Protein AF-A0A955H9E7-F1 (afdb_monomer)

Sequence (185 aa):
NRAHEQKALLSSDAVRYFVETTTGEVERNEALDAVIAEAKKNYPLEDGWIVINESRMQNLCAVCQANFVATKEAKEEFVPATIPEGSGSLAEAIVTGNVVAAYEMIGNRPMFALADAASDLDSVYRNRKGGNEIVSDMLSAETANLSDEQIKNMIAALTSALDGTYTDEASAVKMAIMKAVKEAA

Mean predicted aligned error: 16.07 Å

Nearest PDB structures (foldseek):
  6d8z-assembly1_A  TM=1.283E-01  e=7.773E+00  Homo sapiens

Secondary structure (DSSP, 8-state):
-HHHHTTEEE-HHHHHHHHHT--SHHHHHHHHHHHHHHHHHHS--BTTBEEE-HHHHHHH-HHHHHHHHHHHHSS---------TT---HHHHHHTT-HHHHHHHTTT-HHHHHHHHHHHHHHHHHHHTT------HHHHHHHTTS-HHHHHHHHHHHHHTTSS--S-HHHHHHHHHHHHHHHH-

Radius of gyration: 23.01 Å; Cα contacts (8 Å, |Δi|>4): 210; chains: 1; bounding box: 51×31×60 Å

Solvent-accessible surface area (backbone atoms only — not comparable to full-atom values): 10291 Å² total; per-residue (Å²): 113,70,51,59,78,69,39,35,46,69,37,72,62,20,51,50,55,50,57,77,27,47,69,65,71,67,53,43,53,54,48,50,51,53,26,54,59,50,45,63,75,78,46,78,62,59,96,76,25,39,76,34,41,41,70,52,41,62,72,51,23,63,60,38,44,52,40,44,46,51,53,53,63,67,38,57,72,89,62,77,70,78,71,62,92,82,69,77,47,52,39,44,24,31,49,71,53,36,62,68,61,33,59,64,61,29,68,97,46,49,70,56,42,38,52,51,24,28,48,54,50,48,30,48,56,41,30,76,73,74,46,89,52,85,64,55,69,62,51,55,57,62,44,64,87,52,52,76,65,38,54,48,51,26,35,51,27,35,52,58,50,70,69,72,86,60,97,45,67,70,62,34,45,52,51,15,50,51,52,22,20,56,58,59,107

pLDDT: mean 81.58, std 14.48, range [36.16, 94.69]

Structure (mmCIF, N/CA/C/O backbone):
data_AF-A0A955H9E7-F1
#
_entry.id   AF-A0A955H9E7-F1
#
loop_
_atom_site.group_PDB
_atom_site.id
_atom_site.type_symbol
_atom_site.label_atom_id
_atom_site.label_alt_id
_atom_site.label_comp_id
_atom_site.label_asym_id
_atom_site.label_entity_id
_atom_site.label_seq_id
_atom_site.pdbx_PDB_ins_code
_atom_site.Cartn_x
_atom_site.Cartn_y
_atom_site.Cartn_z
_atom_site.occupancy
_atom_site.B_iso_or_equiv
_atom_site.auth_seq_id
_atom_site.a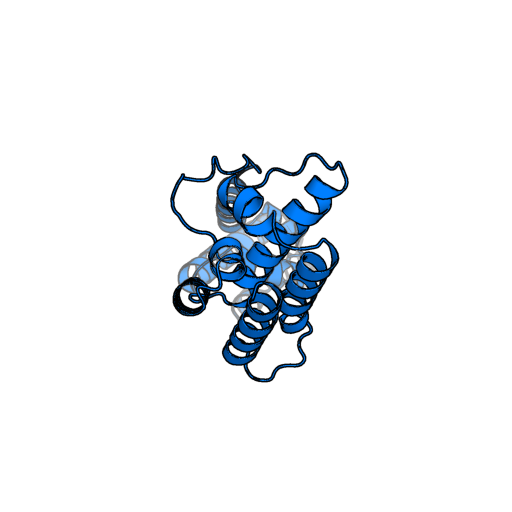uth_comp_id
_atom_site.auth_asym_id
_atom_site.auth_atom_id
_atom_site.pdbx_PDB_model_num
ATOM 1 N N . ASN A 1 1 ? 25.572 0.361 -16.522 1.00 68.38 1 ASN A N 1
ATOM 2 C CA . ASN A 1 1 ? 25.843 1.552 -17.361 1.00 68.38 1 ASN A CA 1
ATOM 3 C C . ASN A 1 1 ? 25.355 1.389 -18.811 1.00 68.38 1 ASN A C 1
ATOM 5 O O . ASN A 1 1 ? 25.810 2.108 -19.692 1.00 68.38 1 ASN A O 1
ATOM 9 N N . ARG A 1 2 ? 24.342 0.542 -19.062 1.00 80.62 2 ARG A N 1
ATOM 10 C CA . ARG A 1 2 ? 23.895 0.142 -20.409 1.00 80.62 2 ARG A CA 1
ATOM 11 C C . ARG A 1 2 ? 23.392 1.289 -21.297 1.00 80.62 2 ARG A C 1
ATOM 13 O O . ARG A 1 2 ? 23.707 1.332 -22.480 1.00 80.62 2 ARG A O 1
ATOM 20 N N . ALA A 1 3 ? 22.658 2.252 -20.731 1.00 84.62 3 ALA A N 1
ATOM 21 C CA . ALA A 1 3 ? 22.197 3.429 -21.476 1.00 84.62 3 ALA A CA 1
ATOM 22 C C . ALA A 1 3 ? 23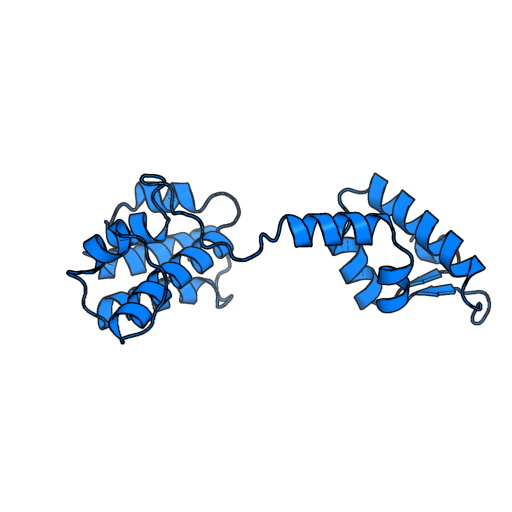.372 4.299 -21.960 1.00 84.62 3 ALA A C 1
ATOM 24 O O . ALA A 1 3 ? 23.421 4.698 -23.123 1.00 84.62 3 ALA A O 1
ATOM 25 N N . HIS A 1 4 ? 24.370 4.522 -21.099 1.00 87.12 4 HIS A N 1
ATOM 26 C CA . HIS A 1 4 ? 25.565 5.290 -21.452 1.00 87.12 4 HIS A CA 1
ATOM 27 C C . HIS A 1 4 ? 26.428 4.582 -22.501 1.00 87.12 4 HIS A C 1
ATOM 29 O O . HIS A 1 4 ? 26.936 5.236 -23.409 1.00 87.12 4 HIS A O 1
ATOM 35 N N . GLU A 1 5 ? 26.532 3.252 -22.441 1.00 89.38 5 GLU A N 1
ATOM 36 C CA . GLU A 1 5 ? 27.210 2.438 -23.465 1.00 89.38 5 GLU A CA 1
ATOM 37 C C . GLU A 1 5 ? 26.588 2.625 -24.861 1.00 89.38 5 GLU A C 1
ATOM 39 O O . GLU A 1 5 ? 27.275 2.509 -25.875 1.00 89.38 5 GLU A O 1
ATOM 44 N N . GLN A 1 6 ? 25.310 3.005 -24.922 1.00 89.88 6 GLN A N 1
ATOM 45 C CA . GLN A 1 6 ? 24.582 3.276 -26.160 1.00 89.88 6 GLN A CA 1
ATOM 46 C C . GLN A 1 6 ? 24.427 4.770 -26.477 1.00 89.88 6 GLN A C 1
ATOM 48 O O . GLN A 1 6 ? 23.674 5.112 -27.394 1.00 89.88 6 GLN A O 1
ATOM 53 N N . LYS A 1 7 ? 25.143 5.660 -25.777 1.00 90.50 7 LYS A N 1
ATOM 54 C CA . LYS A 1 7 ? 25.019 7.124 -25.900 1.00 90.50 7 LYS A CA 1
ATOM 55 C C . LYS A 1 7 ? 23.591 7.628 -25.653 1.00 90.50 7 LYS A C 1
ATOM 57 O O . LYS A 1 7 ? 23.084 8.467 -26.393 1.00 90.50 7 LYS A O 1
ATOM 62 N N . ALA A 1 8 ? 22.924 7.092 -24.636 1.00 91.44 8 ALA A N 1
ATOM 63 C CA . ALA A 1 8 ? 21.605 7.536 -24.200 1.00 91.44 8 ALA A CA 1
ATOM 64 C C . ALA A 1 8 ? 21.669 8.180 -22.811 1.00 91.44 8 ALA A C 1
ATOM 66 O O . ALA A 1 8 ? 22.300 7.635 -21.905 1.00 91.44 8 ALA A O 1
ATOM 67 N N . LEU A 1 9 ? 20.992 9.317 -22.649 1.00 91.88 9 LEU A N 1
ATOM 68 C CA . LEU A 1 9 ? 20.774 9.991 -21.372 1.00 91.88 9 LEU A CA 1
ATOM 69 C C . LEU A 1 9 ? 19.312 9.818 -20.967 1.00 91.88 9 LEU A C 1
ATOM 71 O O . LEU A 1 9 ? 18.407 10.152 -21.731 1.00 91.88 9 LEU A O 1
ATOM 75 N N . LEU A 1 10 ? 19.089 9.305 -19.762 1.00 91.38 10 LEU A N 1
ATOM 76 C CA . LEU A 1 10 ? 17.756 9.108 -19.199 1.00 91.38 10 LEU A CA 1
ATOM 77 C C . LEU A 1 10 ? 17.524 10.147 -18.100 1.00 91.38 10 LEU A C 1
ATOM 79 O O . LEU A 1 10 ? 18.384 10.321 -17.235 1.00 91.38 10 LEU A O 1
ATOM 83 N N . SER A 1 11 ? 16.372 10.821 -18.105 1.00 90.75 11 SER A N 1
ATOM 84 C CA . SER A 1 11 ? 15.988 11.653 -16.958 1.00 90.75 11 SER A CA 1
ATOM 85 C C . SER A 1 11 ? 15.669 10.782 -15.737 1.00 90.75 11 SER A C 1
ATOM 87 O O . SER A 1 11 ? 15.291 9.618 -15.878 1.00 90.75 11 SER A O 1
ATOM 89 N N . SER A 1 12 ? 15.779 11.348 -14.531 1.00 87.00 12 SER A N 1
ATOM 90 C CA . SER A 1 12 ? 15.447 10.634 -13.286 1.00 87.00 12 SER A CA 1
ATOM 91 C C . SER A 1 12 ? 14.023 10.063 -13.315 1.00 87.00 12 SER A C 1
ATOM 93 O O . SER A 1 12 ? 13.815 8.905 -12.958 1.00 87.00 12 SER A O 1
ATOM 95 N N . ASP A 1 13 ? 13.059 10.837 -13.817 1.00 82.50 13 ASP A N 1
ATOM 96 C CA . ASP A 1 13 ? 11.660 10.408 -13.927 1.00 82.50 13 ASP A CA 1
ATOM 97 C C . ASP A 1 13 ? 11.467 9.296 -14.967 1.00 82.50 13 ASP A C 1
ATOM 99 O O . ASP A 1 13 ? 10.711 8.354 -14.738 1.00 82.50 13 ASP A O 1
ATOM 103 N N . ALA A 1 14 ? 12.217 9.333 -16.077 1.00 88.50 14 ALA A N 1
ATOM 104 C CA . ALA A 1 14 ? 12.208 8.259 -17.068 1.00 88.50 14 ALA A CA 1
ATOM 105 C C . ALA A 1 14 ? 12.723 6.942 -16.478 1.00 88.50 14 ALA A C 1
ATOM 107 O O . ALA A 1 14 ? 12.138 5.889 -16.722 1.00 88.50 14 ALA A O 1
ATOM 108 N N . VAL A 1 15 ? 13.799 7.001 -15.686 1.00 88.69 15 VAL A N 1
ATOM 109 C CA . VAL A 1 15 ? 14.351 5.828 -14.993 1.00 88.69 15 VAL A CA 1
ATOM 110 C C . VAL A 1 15 ? 13.350 5.289 -13.981 1.00 88.69 15 VAL A C 1
ATOM 112 O O . VAL A 1 15 ? 13.120 4.082 -13.942 1.00 88.69 15 VAL A O 1
ATOM 115 N N . ARG A 1 16 ? 12.734 6.172 -13.190 1.00 85.88 16 ARG A N 1
ATOM 116 C CA . ARG A 1 16 ? 11.736 5.788 -12.194 1.00 85.88 16 ARG A CA 1
ATOM 117 C C . ARG A 1 16 ? 10.554 5.067 -12.848 1.00 85.88 16 ARG A C 1
ATOM 119 O O . ARG A 1 16 ? 10.276 3.930 -12.479 1.00 85.88 16 ARG A O 1
ATOM 126 N N . TYR A 1 17 ? 9.934 5.677 -13.859 1.00 86.06 17 TYR A N 1
ATOM 127 C CA . TYR A 1 17 ? 8.830 5.069 -14.605 1.00 86.06 17 TYR A CA 1
ATOM 128 C C . TYR A 1 17 ? 9.228 3.718 -15.218 1.00 86.06 17 TYR A C 1
ATOM 130 O O . TYR A 1 17 ? 8.495 2.736 -15.108 1.00 86.06 17 TYR A O 1
ATOM 138 N N . PHE A 1 18 ? 10.413 3.641 -15.828 1.00 88.81 18 PHE A N 1
ATOM 139 C CA . PHE A 1 18 ? 10.916 2.416 -16.447 1.00 88.81 18 PHE A CA 1
ATOM 140 C C . PHE A 1 18 ? 11.100 1.277 -15.433 1.00 88.81 18 PHE A C 1
ATOM 142 O O . PHE A 1 18 ? 10.705 0.145 -15.697 1.00 88.81 18 PHE A O 1
ATOM 149 N N . VAL A 1 19 ? 11.662 1.563 -14.255 1.00 87.81 19 VAL A N 1
ATOM 150 C CA . VAL A 1 19 ? 11.867 0.565 -13.191 1.00 87.81 19 VAL A CA 1
ATOM 151 C C . VAL A 1 19 ? 10.545 0.121 -12.561 1.00 87.81 19 VAL A C 1
ATOM 153 O O . VAL A 1 19 ?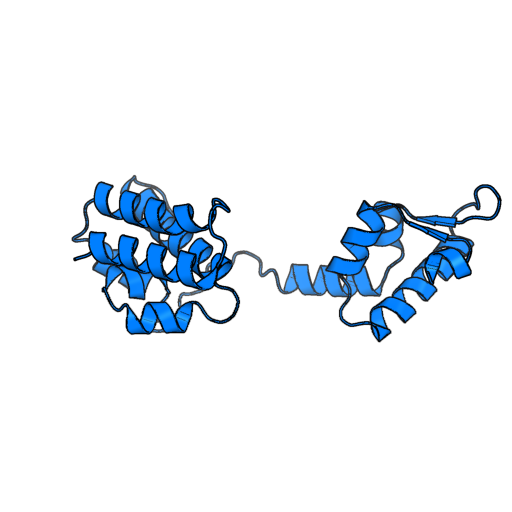 10.407 -1.057 -12.237 1.00 87.81 19 VAL A O 1
ATOM 156 N N . GLU A 1 20 ? 9.581 1.033 -12.405 1.00 85.31 20 GLU A N 1
ATOM 157 C CA . GLU A 1 20 ? 8.240 0.732 -11.878 1.00 85.31 20 GLU A CA 1
ATOM 158 C C . GLU A 1 20 ? 7.427 -0.180 -12.812 1.00 85.31 20 GLU A C 1
ATOM 160 O O . GLU A 1 20 ? 6.575 -0.933 -12.348 1.00 85.31 20 GLU A O 1
ATOM 165 N N . THR A 1 21 ? 7.697 -0.137 -14.120 1.00 85.06 21 THR A N 1
ATOM 166 C CA . THR A 1 21 ? 6.906 -0.825 -15.156 1.00 85.06 21 THR A CA 1
ATOM 167 C C . THR A 1 21 ? 7.620 -2.017 -15.796 1.00 85.06 21 THR A C 1
ATOM 169 O O . THR A 1 21 ? 7.133 -2.570 -16.778 1.00 85.06 21 THR A O 1
ATOM 172 N N . THR A 1 22 ? 8.760 -2.452 -15.253 1.00 86.31 22 THR A N 1
ATOM 173 C CA . THR A 1 22 ? 9.513 -3.613 -15.757 1.00 86.31 22 THR A CA 1
ATOM 174 C C . THR A 1 22 ? 9.935 -4.553 -14.631 1.00 86.31 22 THR A C 1
ATOM 176 O O . THR A 1 22 ? 10.362 -4.135 -13.544 1.00 86.31 22 THR A O 1
ATOM 179 N N . THR A 1 23 ? 9.871 -5.854 -14.899 1.00 81.44 23 THR A N 1
ATOM 180 C CA . THR A 1 23 ? 10.122 -6.913 -13.920 1.00 81.44 23 THR A CA 1
ATOM 181 C C . THR A 1 23 ? 11.347 -7.744 -14.293 1.00 81.44 23 THR A C 1
ATOM 183 O O . THR A 1 23 ? 11.471 -8.271 -15.391 1.00 81.44 23 THR A O 1
ATOM 186 N N . GLY A 1 24 ? 12.288 -7.869 -13.356 1.00 81.00 24 GLY A N 1
ATOM 187 C CA . GLY A 1 24 ? 13.512 -8.641 -13.572 1.00 81.00 24 GLY A CA 1
ATOM 188 C C . GLY A 1 24 ? 14.553 -7.957 -14.469 1.00 81.00 24 GLY A C 1
ATOM 189 O O . GLY A 1 24 ? 14.300 -6.979 -15.166 1.00 81.00 24 GLY A O 1
ATOM 190 N N . GLU A 1 25 ? 15.786 -8.454 -14.403 1.00 80.19 25 GLU A N 1
ATOM 191 C CA . GLU A 1 25 ? 16.944 -7.824 -15.050 1.00 80.19 25 GLU A CA 1
ATOM 192 C C . GLU A 1 25 ? 16.999 -8.063 -16.569 1.00 80.19 25 GLU A C 1
ATOM 194 O O . GLU A 1 25 ? 17.417 -7.183 -17.320 1.00 80.19 25 GLU A O 1
ATOM 199 N N . VAL A 1 26 ? 16.557 -9.236 -17.032 1.00 82.31 26 VAL A N 1
ATOM 200 C CA . VAL A 1 26 ? 16.584 -9.610 -18.457 1.00 82.31 26 VAL A CA 1
ATOM 201 C C . VAL A 1 26 ? 15.603 -8.754 -19.262 1.00 82.31 26 VAL A C 1
ATOM 203 O O . VAL A 1 26 ? 16.019 -8.094 -20.211 1.00 82.31 26 VAL A O 1
ATOM 206 N N . GLU A 1 27 ? 14.345 -8.663 -18.819 1.00 85.00 27 GLU A N 1
ATOM 207 C CA . GLU A 1 27 ? 13.313 -7.827 -19.452 1.00 85.00 27 GLU A CA 1
ATOM 208 C C . GLU A 1 27 ? 13.727 -6.351 -19.488 1.00 85.00 27 GLU A C 1
ATOM 210 O O . GLU A 1 27 ? 13.618 -5.698 -20.522 1.00 85.00 27 GLU A O 1
ATOM 215 N N . ARG A 1 28 ? 14.275 -5.825 -18.383 1.00 88.56 28 ARG A N 1
ATOM 216 C CA . ARG A 1 28 ? 14.782 -4.443 -18.308 1.00 88.56 28 ARG A CA 1
ATOM 217 C C . ARG A 1 28 ? 15.841 -4.156 -19.353 1.00 88.56 28 ARG A C 1
ATOM 219 O O . ARG A 1 28 ? 15.852 -3.092 -19.960 1.00 88.56 28 ARG A O 1
ATOM 226 N N . ASN A 1 29 ? 16.758 -5.088 -19.543 1.00 89.62 29 ASN A N 1
ATOM 227 C CA . ASN A 1 29 ? 17.844 -4.917 -20.489 1.00 89.62 29 ASN A CA 1
ATOM 228 C C . ASN A 1 29 ? 17.338 -4.914 -21.938 1.00 89.62 29 ASN A C 1
ATOM 230 O O . ASN A 1 29 ? 17.731 -4.046 -22.715 1.00 89.62 29 ASN A O 1
ATOM 234 N N . GLU A 1 30 ? 16.439 -5.833 -22.282 1.00 89.75 30 GLU A N 1
ATOM 235 C CA . GLU A 1 30 ? 15.847 -5.924 -23.622 1.00 89.75 30 GLU A CA 1
ATOM 236 C C . GLU A 1 30 ? 14.918 -4.741 -23.924 1.00 89.75 30 GLU A C 1
ATOM 238 O O . GLU A 1 30 ? 15.012 -4.126 -24.990 1.00 89.75 30 GLU A O 1
ATOM 243 N N . ALA A 1 31 ? 14.067 -4.364 -22.966 1.00 90.50 31 ALA A N 1
ATOM 244 C CA . ALA A 1 31 ? 13.164 -3.227 -23.095 1.00 90.50 31 ALA A CA 1
ATOM 245 C C . ALA A 1 31 ? 13.935 -1.908 -23.238 1.00 90.50 31 ALA A C 1
ATOM 247 O O . ALA A 1 31 ? 13.572 -1.070 -24.064 1.00 90.50 31 ALA A O 1
ATOM 248 N N . LEU A 1 32 ? 15.025 -1.730 -22.484 1.00 92.00 32 LEU A N 1
ATOM 249 C CA . LEU A 1 32 ? 15.848 -0.527 -22.574 1.00 92.00 32 LEU A CA 1
ATOM 250 C C . LEU A 1 32 ? 16.540 -0.413 -23.939 1.00 92.00 32 LEU A C 1
ATOM 252 O O . LEU A 1 32 ? 16.556 0.670 -24.525 1.00 92.00 32 LEU A O 1
ATOM 256 N N . ASP A 1 33 ? 17.071 -1.516 -24.470 1.00 92.88 33 ASP A N 1
ATOM 257 C CA . ASP A 1 33 ? 17.690 -1.535 -25.799 1.00 92.88 33 ASP A CA 1
ATOM 258 C C . ASP A 1 33 ? 16.676 -1.191 -26.895 1.00 92.88 33 ASP A C 1
ATOM 260 O O . ASP A 1 33 ? 16.966 -0.378 -27.778 1.00 92.88 33 ASP A O 1
ATOM 264 N N . ALA A 1 34 ? 15.468 -1.756 -26.813 1.00 92.56 34 ALA A N 1
ATOM 265 C CA . ALA A 1 34 ? 14.388 -1.470 -27.752 1.00 92.56 34 ALA A CA 1
ATOM 266 C C . ALA A 1 34 ? 13.980 0.012 -27.712 1.00 92.56 34 ALA A C 1
ATOM 268 O O . ALA A 1 34 ? 13.879 0.655 -28.760 1.00 92.56 34 ALA A O 1
ATOM 269 N N . VAL A 1 35 ? 13.824 0.578 -26.511 1.00 94.56 35 VAL A N 1
ATOM 270 C CA . VAL A 1 35 ? 13.511 2.002 -26.322 1.00 94.56 35 VAL A CA 1
ATOM 271 C C . VAL A 1 35 ? 14.595 2.887 -26.927 1.00 94.56 35 VAL A C 1
ATOM 273 O O . VAL A 1 35 ? 14.278 3.830 -27.648 1.00 94.56 35 VAL A O 1
ATOM 276 N N . ILE A 1 36 ? 15.872 2.602 -26.662 1.00 93.56 36 ILE A N 1
ATOM 277 C CA . ILE A 1 36 ? 16.985 3.411 -27.176 1.00 93.56 36 ILE A CA 1
ATOM 278 C C . ILE A 1 36 ? 17.071 3.309 -28.704 1.00 93.56 36 ILE A C 1
ATOM 280 O O . ILE A 1 36 ? 17.290 4.323 -29.375 1.00 93.56 36 ILE A O 1
ATOM 284 N N . ALA A 1 37 ? 16.889 2.112 -29.266 1.00 93.19 37 ALA A N 1
ATOM 285 C CA . ALA A 1 37 ? 16.888 1.902 -30.709 1.00 93.19 37 ALA A CA 1
ATOM 286 C C . ALA A 1 37 ? 15.755 2.678 -31.394 1.00 93.19 37 ALA A C 1
ATOM 288 O O . ALA A 1 37 ? 15.979 3.296 -32.435 1.00 93.19 37 ALA A O 1
ATOM 289 N N . GLU A 1 38 ? 14.564 2.689 -30.800 1.00 90.94 38 GLU A N 1
ATOM 290 C CA . GLU A 1 38 ? 13.411 3.407 -31.337 1.00 90.94 38 GLU A CA 1
ATOM 291 C C . GLU A 1 38 ? 13.529 4.925 -31.131 1.00 90.94 38 GLU A C 1
ATOM 293 O O . GLU A 1 38 ? 13.226 5.708 -32.033 1.00 90.94 38 GLU A O 1
ATOM 298 N N . ALA A 1 39 ? 14.080 5.364 -29.996 1.00 91.19 39 ALA A N 1
ATOM 299 C CA . ALA A 1 39 ? 14.345 6.773 -29.727 1.00 91.19 39 ALA A CA 1
ATOM 300 C C . ALA A 1 39 ? 15.273 7.392 -30.781 1.00 91.19 39 ALA A C 1
ATOM 302 O O . ALA A 1 39 ? 15.020 8.496 -31.259 1.00 91.19 39 ALA A O 1
ATOM 303 N N . LYS A 1 40 ? 16.317 6.661 -31.188 1.00 91.62 40 LYS A N 1
ATOM 304 C CA . LYS A 1 40 ? 17.280 7.110 -32.207 1.00 91.62 40 LYS A CA 1
ATOM 305 C C . LYS A 1 40 ? 16.688 7.234 -33.612 1.00 91.62 40 LYS A C 1
ATOM 307 O O . LYS A 1 40 ? 17.268 7.936 -34.434 1.00 91.62 40 LYS A O 1
ATOM 312 N N . LYS A 1 41 ? 15.574 6.555 -33.905 1.00 92.00 41 LYS A N 1
ATOM 313 C CA . LYS A 1 41 ? 14.864 6.696 -35.187 1.00 92.00 41 LYS A CA 1
ATOM 314 C C . LYS A 1 41 ? 13.949 7.917 -35.196 1.00 92.00 41 LYS A C 1
ATOM 316 O O . LYS A 1 41 ? 13.810 8.558 -36.232 1.00 92.00 41 LYS A O 1
ATOM 321 N N . ASN A 1 42 ? 13.336 8.219 -34.050 1.00 88.56 42 ASN A N 1
ATOM 322 C CA . ASN A 1 42 ? 12.216 9.158 -33.966 1.00 88.56 42 ASN A CA 1
ATOM 323 C C . ASN A 1 42 ? 12.576 10.530 -33.382 1.00 88.56 42 ASN A C 1
ATOM 325 O O . ASN A 1 42 ? 11.806 11.475 -33.546 1.00 88.56 42 ASN A O 1
ATOM 329 N N . TYR A 1 43 ? 13.724 10.666 -32.714 1.00 89.12 43 TYR A N 1
ATOM 330 C CA . TYR A 1 43 ? 14.132 11.915 -32.073 1.00 89.12 43 TYR A CA 1
ATOM 331 C C . TYR A 1 43 ? 15.549 12.334 -32.478 1.00 89.12 43 TYR A C 1
ATOM 333 O O . TYR A 1 43 ? 16.404 11.484 -32.737 1.00 89.12 43 TYR A O 1
ATOM 341 N N . PRO A 1 44 ? 15.816 13.652 -32.519 1.00 87.94 44 PRO A N 1
ATOM 342 C CA . PRO A 1 44 ? 17.144 14.161 -32.821 1.00 87.94 44 PRO A CA 1
ATOM 343 C C . PRO A 1 44 ? 18.147 13.793 -31.723 1.00 87.94 44 PRO A C 1
ATOM 345 O O . PRO A 1 44 ? 17.798 13.654 -30.549 1.00 87.94 44 PRO A O 1
ATOM 348 N N . LEU A 1 45 ? 19.409 13.671 -32.131 1.00 89.12 45 LEU A N 1
ATOM 349 C CA . LEU A 1 45 ? 20.540 13.506 -31.227 1.00 89.12 45 LEU A CA 1
ATOM 350 C C . LEU A 1 45 ? 21.059 14.881 -30.795 1.00 89.12 45 LEU A C 1
ATOM 352 O O . LEU A 1 45 ? 21.269 15.755 -31.634 1.00 89.12 45 LEU A O 1
ATOM 356 N N . GLU A 1 46 ? 21.324 15.036 -29.506 1.00 85.56 46 GLU A N 1
ATOM 357 C CA . GLU A 1 46 ? 21.956 16.210 -28.906 1.00 85.56 46 GLU A CA 1
ATOM 358 C C . GLU A 1 46 ? 23.419 15.857 -28.630 1.00 85.56 46 GLU A C 1
ATOM 360 O O . GLU A 1 46 ? 23.709 14.961 -27.841 1.00 85.56 46 GLU A O 1
ATOM 365 N N . ASP A 1 47 ? 24.352 16.471 -29.362 1.00 85.12 47 ASP A N 1
ATOM 366 C CA . ASP A 1 47 ? 25.793 16.183 -29.263 1.00 85.12 47 ASP A CA 1
ATOM 367 C C . ASP A 1 47 ? 26.153 14.690 -29.411 1.00 85.12 47 ASP A C 1
ATOM 369 O O . ASP A 1 47 ? 27.095 14.165 -28.814 1.00 85.12 47 ASP A O 1
ATOM 373 N N . GLY A 1 48 ? 25.382 13.975 -30.236 1.00 85.81 48 GLY A N 1
ATOM 374 C CA . GLY A 1 48 ? 25.546 12.538 -30.464 1.00 85.81 48 GLY A CA 1
ATOM 375 C C . GLY A 1 48 ? 24.933 11.647 -29.380 1.00 85.81 48 GLY A C 1
ATOM 376 O O . GLY A 1 48 ? 25.129 10.429 -29.436 1.00 85.81 48 GLY A O 1
ATOM 377 N N . TRP A 1 49 ? 24.185 12.229 -28.440 1.00 91.25 49 TRP A N 1
ATOM 378 C CA . TRP A 1 49 ? 23.427 11.533 -27.408 1.00 91.25 49 TRP A CA 1
ATOM 379 C C . TRP A 1 49 ? 21.931 11.584 -27.679 1.00 91.25 49 TRP A C 1
ATOM 381 O O . TRP A 1 49 ? 21.393 12.584 -28.147 1.00 91.25 49 TRP A O 1
ATOM 391 N N . ILE A 1 50 ? 21.240 10.498 -27.353 1.00 92.31 50 ILE A N 1
ATOM 392 C CA . ILE A 1 50 ? 19.782 10.476 -27.351 1.00 92.31 50 ILE A CA 1
ATOM 393 C C . ILE A 1 50 ? 19.272 10.789 -25.945 1.00 92.31 50 ILE A C 1
ATOM 395 O O . ILE A 1 50 ? 19.608 10.092 -24.990 1.00 92.31 50 ILE A O 1
ATOM 399 N N . VAL A 1 51 ? 18.466 11.841 -25.810 1.00 92.19 51 VAL A N 1
ATOM 400 C CA . VAL A 1 51 ? 17.866 12.225 -24.526 1.00 92.19 51 VAL A CA 1
ATOM 401 C C . VAL A 1 51 ? 16.468 11.628 -24.422 1.00 92.19 51 VAL A C 1
ATOM 403 O O . VAL A 1 51 ? 15.611 11.860 -25.278 1.00 92.19 51 VAL A O 1
ATOM 406 N N . ILE A 1 52 ? 16.212 10.867 -23.365 1.00 91.75 52 ILE A N 1
ATOM 407 C CA . ILE A 1 52 ? 14.927 10.217 -23.115 1.00 91.75 52 ILE A CA 1
ATOM 408 C C . ILE A 1 52 ? 14.407 10.724 -21.770 1.00 91.75 52 ILE A C 1
ATOM 410 O O . ILE A 1 52 ? 14.909 10.369 -20.704 1.00 91.75 52 ILE A O 1
ATOM 414 N N . ASN A 1 53 ? 13.404 11.597 -21.840 1.00 90.88 53 ASN A N 1
ATOM 415 C CA . ASN A 1 53 ? 12.636 12.037 -20.681 1.00 90.88 53 ASN A CA 1
ATOM 416 C C . ASN A 1 53 ? 11.455 11.085 -20.422 1.00 90.88 53 ASN A C 1
ATOM 418 O O . ASN A 1 53 ? 11.217 10.158 -21.199 1.00 90.88 53 ASN A O 1
ATOM 422 N N . GLU A 1 54 ? 10.707 11.314 -19.343 1.00 87.62 54 GLU A N 1
ATOM 423 C CA . GLU A 1 54 ? 9.584 10.456 -18.944 1.00 87.62 54 GLU A CA 1
ATOM 424 C C . GLU A 1 54 ? 8.557 10.273 -20.069 1.00 87.62 54 GLU A C 1
ATOM 426 O O . GLU A 1 54 ? 8.209 9.147 -20.409 1.00 87.62 54 GLU A O 1
ATOM 431 N N . SER A 1 55 ? 8.142 11.364 -20.718 1.00 88.62 55 SER A N 1
ATOM 432 C CA . SER A 1 55 ? 7.167 11.309 -21.813 1.00 88.62 55 SER A CA 1
ATOM 433 C C . SER A 1 55 ? 7.664 10.468 -22.997 1.00 88.62 55 SER A C 1
ATOM 435 O O . SER A 1 55 ? 6.917 9.665 -23.554 1.00 88.62 55 SER A O 1
ATOM 437 N N . ARG A 1 56 ? 8.943 10.592 -23.378 1.00 91.00 56 ARG A N 1
ATOM 438 C CA . ARG A 1 56 ? 9.538 9.752 -24.432 1.00 91.00 56 ARG A CA 1
ATOM 439 C C . ARG A 1 56 ? 9.603 8.287 -24.001 1.00 91.00 56 ARG A C 1
ATOM 441 O O . ARG A 1 56 ? 9.279 7.418 -24.801 1.00 91.00 56 ARG A O 1
ATOM 448 N N . MET A 1 57 ? 9.963 8.013 -22.747 1.00 91.50 57 MET A N 1
ATOM 449 C CA . MET A 1 57 ? 9.986 6.654 -22.200 1.00 91.50 57 MET A CA 1
ATOM 450 C C . MET A 1 57 ? 8.593 6.010 -22.230 1.00 91.50 57 MET A C 1
ATOM 452 O O . MET A 1 57 ? 8.449 4.888 -22.712 1.00 91.50 57 MET A O 1
ATOM 456 N N . GLN A 1 58 ? 7.567 6.740 -21.787 1.00 87.88 58 GLN A N 1
ATOM 457 C CA . GLN A 1 58 ? 6.172 6.300 -21.824 1.00 87.88 58 GLN A CA 1
ATOM 458 C C . GLN A 1 58 ? 5.722 5.956 -23.241 1.00 87.88 58 GLN A C 1
ATOM 460 O O . GLN A 1 58 ? 5.068 4.939 -23.426 1.00 87.88 58 GLN A O 1
ATOM 465 N N . ASN A 1 59 ? 6.099 6.757 -24.240 1.00 88.38 59 ASN A N 1
ATOM 466 C CA . ASN A 1 59 ? 5.684 6.555 -25.630 1.00 88.38 59 ASN A CA 1
ATOM 467 C C . ASN A 1 59 ? 6.443 5.431 -26.353 1.00 88.38 59 ASN A C 1
ATOM 469 O O . ASN A 1 59 ? 5.870 4.766 -27.211 1.00 88.38 59 ASN A O 1
ATOM 473 N N . LEU A 1 60 ? 7.724 5.232 -26.038 1.00 91.44 60 LEU A N 1
ATOM 474 C CA . LEU A 1 60 ? 8.590 4.292 -26.757 1.00 91.44 60 LEU A CA 1
ATOM 475 C C . LEU A 1 60 ? 8.634 2.895 -26.132 1.00 91.44 60 LEU A C 1
ATOM 477 O O . LEU A 1 60 ? 8.914 1.917 -26.824 1.00 91.44 60 LEU A O 1
ATOM 481 N N . CYS A 1 61 ? 8.418 2.785 -24.821 1.00 89.94 61 CYS A N 1
ATOM 482 C CA . CYS A 1 61 ? 8.568 1.520 -24.118 1.00 89.94 61 CYS A CA 1
ATOM 483 C C . CYS A 1 61 ? 7.286 0.687 -24.204 1.00 89.94 61 CYS A C 1
ATOM 485 O O . CYS A 1 61 ? 6.424 0.766 -23.331 1.00 89.94 61 CYS A O 1
ATOM 487 N N . ALA A 1 62 ? 7.178 -0.151 -25.237 1.00 86.50 62 ALA A N 1
ATOM 488 C CA . ALA A 1 62 ? 6.028 -1.038 -25.434 1.00 86.50 62 ALA A CA 1
ATOM 489 C C . ALA A 1 62 ? 5.806 -1.999 -24.251 1.00 86.50 62 ALA A C 1
ATOM 491 O O . ALA A 1 62 ? 4.671 -2.203 -23.838 1.00 86.50 62 ALA A O 1
ATOM 492 N N . VAL A 1 63 ? 6.884 -2.531 -23.660 1.00 84.62 63 VAL A N 1
ATOM 493 C CA . VAL A 1 63 ? 6.814 -3.375 -22.451 1.00 84.62 63 VAL A CA 1
ATOM 494 C C . VAL A 1 63 ? 6.290 -2.571 -21.265 1.00 84.62 63 VAL A C 1
ATOM 496 O O . VAL A 1 63 ? 5.393 -3.024 -20.566 1.00 84.62 63 VAL A O 1
ATOM 499 N N . CYS A 1 64 ? 6.776 -1.342 -21.085 1.00 83.31 64 CYS A N 1
ATOM 500 C CA . CYS A 1 64 ? 6.298 -0.464 -20.026 1.00 83.31 64 CYS A CA 1
ATOM 501 C C . CYS A 1 64 ? 4.825 -0.110 -20.222 1.00 83.31 64 CYS A C 1
ATOM 503 O O . CYS A 1 64 ? 4.096 -0.061 -19.248 1.00 83.31 64 CYS A O 1
ATOM 505 N N . GLN A 1 65 ? 4.366 0.123 -21.457 1.00 82.19 65 GLN A N 1
ATOM 506 C CA . GLN A 1 65 ? 2.951 0.359 -21.751 1.00 82.19 65 GLN A CA 1
ATOM 507 C C . GLN A 1 65 ? 2.112 -0.889 -21.490 1.00 82.19 65 GLN A C 1
ATOM 509 O O . GLN A 1 65 ? 1.075 -0.781 -20.853 1.00 82.19 65 GLN A O 1
ATOM 514 N N . ALA A 1 66 ? 2.562 -2.065 -21.928 1.00 81.06 66 ALA A N 1
ATOM 515 C CA . ALA A 1 66 ? 1.863 -3.324 -21.691 1.00 81.06 66 ALA A CA 1
ATOM 516 C C . ALA A 1 66 ? 1.769 -3.639 -20.193 1.00 81.06 66 ALA A C 1
ATOM 518 O O . ALA A 1 66 ? 0.702 -4.002 -19.717 1.00 81.06 66 ALA A O 1
ATOM 519 N N . ASN A 1 67 ? 2.840 -3.412 -19.434 1.00 79.38 67 ASN A N 1
ATOM 520 C CA . ASN A 1 67 ? 2.869 -3.601 -17.987 1.00 79.38 67 ASN A CA 1
ATOM 521 C C . ASN A 1 67 ? 2.141 -2.480 -17.240 1.00 79.38 67 ASN A C 1
ATOM 523 O O . ASN A 1 67 ? 1.556 -2.731 -16.193 1.00 79.38 67 ASN A O 1
ATOM 527 N N . PHE A 1 68 ? 2.129 -1.252 -17.763 1.00 69.25 68 PHE A N 1
ATOM 528 C CA . PHE A 1 68 ? 1.335 -0.146 -17.227 1.00 69.25 68 PHE A CA 1
ATOM 529 C C . PHE A 1 68 ? -0.155 -0.376 -17.457 1.00 69.25 68 PHE A C 1
ATOM 531 O O . PHE A 1 68 ? -0.948 -0.103 -16.569 1.00 69.25 68 PHE A O 1
ATOM 538 N N . VAL A 1 69 ? -0.542 -0.907 -18.618 1.00 64.81 69 VAL A N 1
ATOM 539 C CA . VAL A 1 69 ? -1.911 -1.332 -18.921 1.00 64.81 69 VAL A CA 1
ATOM 540 C C . VAL A 1 69 ? -2.260 -2.553 -18.084 1.00 64.81 69 VAL A C 1
ATOM 542 O O . VAL A 1 69 ? -3.263 -2.500 -17.404 1.00 64.81 69 VAL A O 1
ATOM 545 N N . ALA A 1 70 ? -1.400 -3.565 -17.970 1.00 60.31 70 ALA A N 1
ATOM 546 C CA . ALA A 1 70 ? -1.625 -4.699 -17.075 1.00 60.31 70 ALA A CA 1
ATOM 547 C C . ALA A 1 70 ? -1.717 -4.274 -15.601 1.00 60.31 70 ALA A C 1
ATOM 549 O O . ALA A 1 70 ? -2.513 -4.833 -14.867 1.00 60.31 70 ALA A O 1
ATOM 550 N N . THR A 1 71 ? -0.975 -3.255 -15.155 1.00 55.44 71 THR A N 1
ATOM 551 C CA . THR A 1 71 ? -1.115 -2.675 -13.802 1.00 55.44 71 THR A CA 1
ATOM 552 C C . THR A 1 71 ? -2.250 -1.659 -13.687 1.00 55.44 71 THR A C 1
ATOM 554 O O . THR A 1 71 ? -2.668 -1.376 -12.571 1.00 55.44 71 THR A O 1
ATOM 557 N N . LYS A 1 72 ? -2.775 -1.117 -14.791 1.00 52.78 72 LYS A N 1
ATOM 558 C CA . LYS A 1 72 ? -3.998 -0.298 -14.843 1.00 52.78 72 LYS A CA 1
ATOM 559 C C . LYS A 1 72 ? -5.273 -1.115 -15.029 1.00 52.78 72 LYS A C 1
ATOM 561 O O . LYS A 1 72 ? -6.325 -0.593 -14.717 1.00 52.78 72 LYS A O 1
ATOM 566 N N . GLU A 1 73 ? -5.172 -2.323 -15.562 1.00 48.00 73 GLU A N 1
ATOM 567 C CA . GLU A 1 73 ? -6.240 -3.312 -15.713 1.00 48.00 73 GLU A CA 1
ATOM 568 C C . GLU A 1 73 ? -6.251 -4.250 -14.495 1.00 48.00 73 GLU A C 1
ATOM 570 O O . GLU A 1 73 ? -7.316 -4.683 -14.078 1.00 48.00 73 GLU A O 1
ATOM 575 N N . ALA A 1 74 ? -5.092 -4.493 -13.861 1.00 46.81 74 ALA A N 1
ATOM 576 C CA . ALA A 1 74 ? -4.986 -5.094 -12.524 1.00 46.81 74 ALA A CA 1
ATOM 577 C C . ALA A 1 74 ? -5.107 -4.072 -11.382 1.00 46.81 74 ALA A C 1
ATOM 579 O O . ALA A 1 74 ? -5.319 -4.456 -10.235 1.00 46.81 74 ALA A O 1
ATOM 580 N N . LYS A 1 75 ? -5.014 -2.765 -11.666 1.00 41.53 75 LYS A N 1
ATOM 581 C CA . LYS A 1 75 ? -5.806 -1.793 -10.911 1.00 41.53 75 LYS A CA 1
ATOM 582 C C . LYS A 1 75 ? -7.202 -1.955 -11.456 1.00 41.53 75 LYS A C 1
ATOM 584 O O . LYS A 1 75 ? -7.582 -1.270 -12.397 1.00 41.53 75 LYS A O 1
ATOM 589 N N . GLU A 1 76 ? -7.921 -2.909 -10.892 1.00 41.78 76 GLU A N 1
ATOM 590 C CA . GLU A 1 76 ? -9.361 -2.952 -11.028 1.00 41.78 76 GLU A CA 1
ATOM 591 C C . GLU A 1 76 ? -9.865 -1.497 -10.953 1.00 41.78 76 GLU A C 1
ATOM 593 O O . GLU A 1 76 ? -9.426 -0.708 -10.100 1.00 41.78 76 GLU A O 1
ATOM 598 N N . GLU A 1 77 ? -10.772 -1.112 -11.860 1.00 36.16 77 GLU A N 1
ATOM 599 C CA . GLU A 1 77 ? -11.788 -0.137 -11.469 1.00 36.16 77 GLU A CA 1
ATOM 600 C C . GLU A 1 77 ? -12.154 -0.453 -10.022 1.00 36.16 77 GLU A C 1
ATOM 602 O O . GLU A 1 77 ? -12.232 -1.625 -9.663 1.00 36.16 77 GLU A O 1
ATOM 607 N N . PHE A 1 78 ? -12.343 0.554 -9.176 1.00 40.62 78 PHE A N 1
ATOM 608 C CA . PHE A 1 78 ? -12.981 0.325 -7.889 1.00 40.62 78 PHE A CA 1
ATOM 609 C C . PHE A 1 78 ? -14.415 -0.171 -8.161 1.00 40.62 78 PHE A C 1
ATOM 611 O O . PHE A 1 78 ? -15.386 0.575 -8.102 1.00 40.62 78 PHE A O 1
ATOM 618 N N . VAL A 1 79 ? -14.545 -1.432 -8.556 1.00 36.53 79 VAL A N 1
ATOM 619 C CA . VAL A 1 79 ? -15.666 -2.282 -8.257 1.00 36.53 79 VAL A CA 1
ATOM 620 C C . VAL A 1 79 ? -15.461 -2.523 -6.775 1.00 36.53 79 VAL A C 1
ATOM 622 O O . VAL A 1 79 ? -14.459 -3.145 -6.416 1.00 36.53 79 VAL A O 1
ATOM 625 N N . PRO A 1 80 ? -16.315 -1.975 -5.894 1.00 39.72 80 PRO A N 1
ATOM 626 C CA . PRO A 1 80 ? -16.273 -2.393 -4.509 1.00 39.72 80 PRO A CA 1
ATOM 627 C C . PRO A 1 80 ? -16.328 -3.912 -4.554 1.00 39.72 80 PRO A C 1
ATOM 629 O O . PRO A 1 80 ? -17.257 -4.472 -5.146 1.00 39.72 80 PRO A O 1
ATOM 632 N N . ALA A 1 81 ? -15.276 -4.555 -4.042 1.00 40.19 81 ALA A N 1
ATOM 633 C CA . ALA A 1 81 ? -15.255 -5.993 -3.916 1.00 40.19 81 ALA A CA 1
ATOM 634 C C . ALA A 1 81 ? -16.600 -6.357 -3.296 1.00 40.19 81 ALA A C 1
ATOM 636 O O . ALA A 1 81 ? -16.957 -5.836 -2.236 1.00 40.19 81 ALA A O 1
ATOM 637 N N . THR A 1 82 ? -17.395 -7.182 -3.979 1.00 40.16 82 THR A N 1
ATOM 638 C CA . THR A 1 82 ? -18.434 -7.917 -3.273 1.00 40.16 82 THR A CA 1
ATOM 639 C C . THR A 1 82 ? -17.664 -8.691 -2.227 1.00 40.16 82 THR A C 1
ATOM 641 O O . THR A 1 82 ? -16.960 -9.641 -2.577 1.00 40.16 82 THR A O 1
ATOM 644 N N . ILE A 1 83 ? -17.677 -8.170 -0.999 1.00 44.50 83 ILE A N 1
ATOM 645 C CA . ILE A 1 83 ? -16.905 -8.687 0.117 1.00 44.50 83 ILE A CA 1
ATOM 646 C C . ILE A 1 83 ? -17.266 -10.164 0.181 1.00 44.50 83 ILE A C 1
ATOM 648 O O . ILE A 1 83 ? -18.449 -10.473 0.355 1.00 44.50 83 ILE A O 1
ATOM 652 N N . PRO A 1 84 ? -16.315 -11.081 -0.066 1.00 36.28 84 PRO A N 1
ATOM 653 C CA . PRO A 1 84 ? -16.598 -12.488 0.097 1.00 36.28 84 PRO A CA 1
ATOM 654 C C . PRO A 1 84 ? -17.044 -12.657 1.543 1.00 36.28 84 PRO A C 1
ATOM 656 O O . PRO A 1 84 ? -16.276 -12.364 2.460 1.00 36.28 84 PRO A O 1
ATOM 659 N N . GLU A 1 85 ? -18.290 -13.077 1.751 1.00 40.75 85 GLU A N 1
ATOM 660 C CA . GLU A 1 85 ? -18.758 -13.488 3.068 1.00 40.75 85 GLU A CA 1
ATOM 661 C C . GLU A 1 85 ? -17.769 -14.543 3.593 1.00 40.75 85 GLU A C 1
ATOM 663 O O . GLU A 1 85 ? -17.726 -15.674 3.107 1.00 40.75 85 GLU A O 1
ATOM 668 N N . GLY A 1 86 ? -16.912 -14.151 4.542 1.00 39.31 86 GLY A N 1
ATOM 669 C CA . GLY A 1 86 ? -16.031 -15.064 5.268 1.00 39.31 86 GLY A CA 1
ATOM 670 C C . GLY A 1 86 ? -14.516 -14.962 5.043 1.00 39.31 86 GLY A C 1
ATOM 671 O O . GLY A 1 86 ? -13.804 -15.711 5.711 1.00 39.31 86 GLY A O 1
ATOM 672 N N . SER A 1 87 ? -13.972 -14.066 4.203 1.00 43.16 87 SER A N 1
ATOM 673 C CA . SER A 1 87 ? -12.532 -13.738 4.292 1.00 43.16 87 SER A CA 1
ATOM 674 C C . SER A 1 87 ? -12.342 -12.569 5.256 1.00 43.16 87 SER A C 1
ATOM 676 O O . SER A 1 87 ? -12.409 -11.416 4.840 1.00 43.16 87 SER A O 1
ATOM 678 N N . GLY A 1 88 ? -12.162 -12.873 6.543 1.00 59.41 88 GLY A N 1
ATOM 679 C CA . GLY A 1 88 ? -12.039 -11.851 7.581 1.00 59.41 88 GLY A CA 1
ATOM 680 C C . GLY A 1 88 ? -10.960 -10.818 7.242 1.00 59.41 88 GLY A C 1
ATOM 681 O O . GLY A 1 88 ? -9.810 -11.206 7.018 1.00 59.41 88 GLY A O 1
ATOM 682 N N . SER A 1 89 ? -11.307 -9.531 7.170 1.00 79.94 89 SER A N 1
ATOM 683 C CA . SER A 1 89 ? -10.322 -8.470 6.925 1.00 79.94 89 SER A CA 1
ATOM 684 C C . SER A 1 89 ? -9.439 -8.247 8.162 1.00 79.94 89 SER A C 1
ATOM 686 O O . SER A 1 89 ? -9.784 -8.627 9.284 1.00 79.94 89 SER A O 1
ATOM 688 N N . LEU A 1 90 ? -8.273 -7.616 7.996 1.00 86.62 90 LEU A N 1
ATOM 689 C CA . LEU A 1 90 ? -7.433 -7.278 9.150 1.00 86.62 90 LEU A CA 1
ATOM 690 C C . LEU A 1 90 ? -8.175 -6.342 10.123 1.00 86.62 90 LEU A C 1
ATOM 692 O O . LEU A 1 90 ? -8.045 -6.501 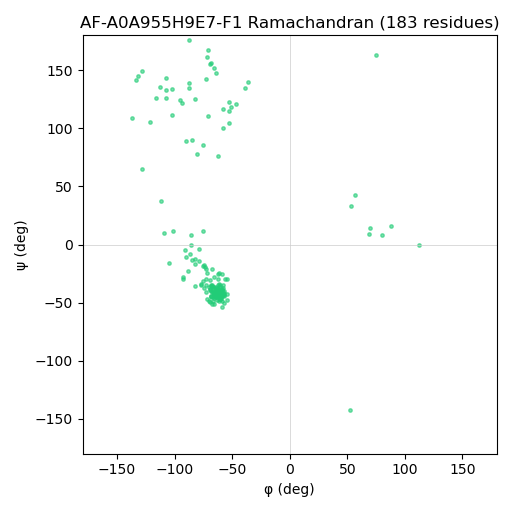11.336 1.00 86.62 90 LEU A O 1
ATOM 696 N N . ALA A 1 91 ? -8.987 -5.408 9.616 1.00 88.25 91 ALA A N 1
ATOM 697 C CA . ALA A 1 91 ? -9.820 -4.547 10.457 1.00 88.25 91 ALA A CA 1
ATOM 698 C C . ALA A 1 91 ? -10.805 -5.366 11.297 1.00 88.25 91 ALA A C 1
ATOM 700 O O . ALA A 1 91 ? -10.959 -5.111 12.489 1.00 88.25 91 ALA A O 1
ATOM 701 N N . GLU A 1 92 ? -11.401 -6.394 10.701 1.00 88.56 92 GLU A N 1
ATOM 702 C CA . GLU A 1 92 ? -12.298 -7.328 11.374 1.00 88.56 92 GLU A CA 1
ATOM 703 C C . GLU A 1 92 ? -11.594 -8.144 12.473 1.00 88.56 92 GLU A C 1
ATOM 705 O O . GLU A 1 92 ? -12.092 -8.255 13.597 1.00 88.56 92 GLU A O 1
ATOM 710 N N . ALA A 1 93 ? -10.391 -8.658 12.202 1.00 88.31 93 ALA A N 1
ATOM 711 C CA . ALA A 1 93 ? -9.579 -9.335 13.215 1.00 88.31 93 ALA A CA 1
ATOM 712 C C . ALA A 1 93 ? -9.189 -8.397 14.375 1.00 88.31 93 ALA A C 1
ATOM 714 O O . ALA A 1 93 ? -9.123 -8.823 15.529 1.00 88.31 93 ALA A O 1
ATOM 715 N N . ILE A 1 94 ? -8.961 -7.114 14.083 1.00 89.44 94 ILE A N 1
ATOM 716 C CA . ILE A 1 94 ? -8.648 -6.097 15.091 1.00 89.44 94 ILE A CA 1
ATOM 717 C C . ILE A 1 94 ? -9.872 -5.787 15.965 1.00 89.44 94 ILE A C 1
ATOM 719 O O . ILE A 1 94 ? -9.740 -5.788 17.188 1.00 89.44 94 ILE A O 1
ATOM 723 N N . VAL A 1 95 ? -11.052 -5.541 15.380 1.00 90.88 95 VAL A N 1
ATOM 724 C CA . VAL A 1 95 ? -12.257 -5.182 16.162 1.00 90.88 95 VAL A CA 1
ATOM 725 C C . VAL A 1 95 ? -12.787 -6.350 16.989 1.00 90.88 95 VAL A C 1
ATOM 727 O O . VAL A 1 95 ? -13.294 -6.132 18.081 1.00 90.88 95 VAL A O 1
ATOM 730 N N . THR A 1 96 ? -12.607 -7.587 16.519 1.00 87.88 96 THR A N 1
ATOM 731 C CA . THR A 1 96 ? -12.966 -8.806 17.270 1.00 87.88 96 THR A CA 1
ATOM 732 C C . THR A 1 96 ? -11.939 -9.172 18.347 1.00 87.88 96 THR A C 1
ATOM 734 O O . THR A 1 96 ? -12.119 -10.142 19.084 1.00 87.88 96 THR A O 1
ATOM 737 N N . GLY A 1 97 ? -10.827 -8.434 18.434 1.00 85.44 97 GLY A N 1
ATOM 738 C CA . GLY A 1 97 ? -9.743 -8.691 19.379 1.00 85.44 97 GLY A CA 1
ATOM 739 C C . GLY A 1 97 ? -8.925 -9.954 19.088 1.00 85.44 97 GLY A C 1
ATOM 740 O O . GLY A 1 97 ? -8.151 -10.403 19.939 1.00 85.44 97 GLY A O 1
ATOM 741 N N . ASN A 1 98 ? -9.046 -10.536 17.893 1.00 84.00 98 ASN A N 1
ATOM 742 C CA . ASN A 1 98 ? -8.285 -11.713 17.490 1.00 84.00 98 ASN A CA 1
ATOM 743 C C . ASN A 1 98 ? -6.864 -11.333 17.037 1.00 84.00 98 ASN A C 1
ATOM 745 O O . ASN A 1 98 ? -6.538 -11.301 15.850 1.00 84.00 98 ASN A O 1
ATOM 749 N N . VAL A 1 99 ? -5.990 -11.078 18.016 1.00 83.31 99 VAL A N 1
ATOM 750 C CA . VAL A 1 99 ? -4.588 -10.678 17.790 1.00 83.31 99 VAL A CA 1
ATOM 751 C C . VAL A 1 99 ? -3.808 -11.713 16.971 1.00 83.31 99 VAL A C 1
ATOM 753 O O . VAL A 1 99 ? -2.943 -11.341 16.182 1.00 83.31 99 VAL A O 1
ATOM 756 N N . VAL A 1 100 ? -4.102 -13.008 17.142 1.00 79.31 100 VAL A N 1
ATOM 757 C CA . VAL A 1 100 ? -3.409 -14.085 16.416 1.00 79.31 100 VAL A CA 1
ATOM 758 C C . VAL A 1 100 ? -3.723 -13.998 14.925 1.00 79.31 100 VAL A C 1
ATOM 760 O O . VAL A 1 100 ? -2.796 -13.907 14.123 1.00 79.31 100 VAL A O 1
ATOM 763 N N . ALA A 1 101 ? -5.009 -13.924 14.567 1.00 81.12 101 ALA A N 1
ATOM 764 C CA . ALA A 1 101 ? -5.427 -13.746 13.178 1.00 81.12 101 ALA A CA 1
ATOM 765 C C . ALA A 1 101 ? -4.900 -12.425 12.598 1.00 81.12 101 ALA A C 1
ATOM 767 O O . ALA A 1 101 ? -4.360 -12.407 11.493 1.00 81.12 101 ALA A O 1
ATOM 768 N N . ALA A 1 102 ? -4.960 -11.336 13.373 1.00 84.19 102 ALA A N 1
ATOM 769 C CA . ALA A 1 102 ? -4.447 -10.041 12.945 1.00 84.19 102 ALA A CA 1
ATOM 770 C C . ALA A 1 102 ? -2.949 -10.098 12.599 1.00 84.19 102 ALA A C 1
ATOM 772 O O . ALA A 1 102 ? -2.522 -9.490 11.624 1.00 84.19 102 ALA A O 1
ATOM 773 N N . TYR A 1 103 ? -2.140 -10.856 13.345 1.00 83.06 103 TYR A N 1
ATOM 774 C CA . TYR A 1 103 ? -0.712 -11.009 13.052 1.00 83.06 103 TYR A CA 1
ATOM 775 C C . TYR A 1 103 ? -0.413 -11.870 11.829 1.00 83.06 103 TYR A C 1
ATOM 777 O O . TYR A 1 103 ? 0.546 -11.581 11.112 1.00 83.06 103 TYR A 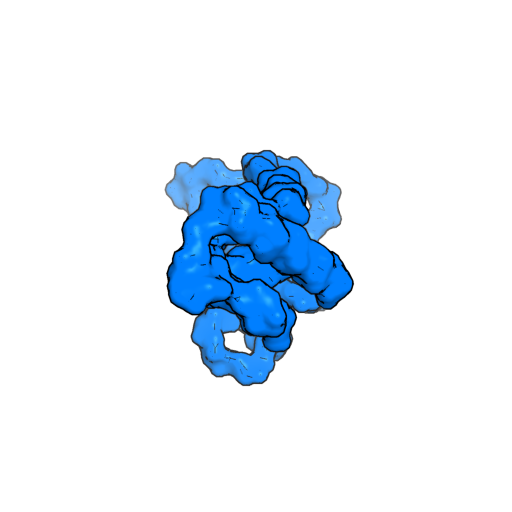O 1
ATOM 785 N N . GLU A 1 104 ? -1.214 -12.900 11.576 1.00 81.44 104 GLU A N 1
ATOM 786 C CA . GLU A 1 104 ? -1.079 -13.730 10.376 1.00 81.44 104 GLU A CA 1
ATOM 787 C C . GLU A 1 104 ? -1.429 -12.936 9.104 1.00 81.44 104 GLU A C 1
ATOM 789 O O . GLU A 1 104 ? -0.767 -13.087 8.076 1.00 81.44 104 GLU A O 1
ATOM 794 N N . MET A 1 105 ? -2.403 -12.023 9.194 1.00 79.12 105 MET A N 1
ATOM 795 C CA . MET A 1 105 ? -2.910 -11.220 8.072 1.00 79.12 105 MET A CA 1
ATOM 796 C C . MET A 1 105 ? -1.977 -10.086 7.611 1.00 79.12 105 MET A C 1
ATOM 798 O O . MET A 1 105 ? -2.115 -9.605 6.489 1.00 79.12 105 MET A O 1
ATOM 802 N N . ILE A 1 106 ? -0.999 -9.673 8.425 1.00 77.31 106 ILE A N 1
ATOM 803 C CA . ILE A 1 106 ? 0.004 -8.653 8.053 1.00 77.31 106 ILE A CA 1
ATOM 804 C C . ILE A 1 106 ? 0.840 -9.105 6.835 1.00 77.31 106 ILE A C 1
ATOM 806 O O . ILE A 1 106 ? 1.247 -8.287 6.001 1.00 77.31 106 ILE A O 1
ATOM 810 N N . GLY A 1 107 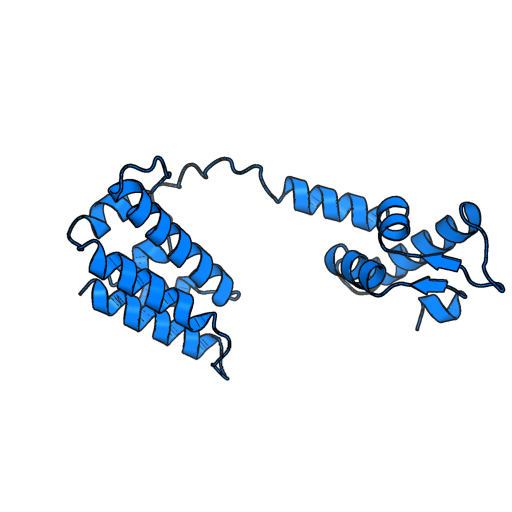? 1.108 -10.414 6.734 1.00 71.31 107 GLY A N 1
ATOM 811 C CA . GLY A 1 107 ? 1.864 -11.022 5.640 1.00 71.31 107 GLY A CA 1
ATOM 812 C C . GLY A 1 107 ? 3.227 -10.364 5.374 1.00 71.31 107 GLY A C 1
ATOM 813 O O . GLY A 1 107 ? 3.938 -9.948 6.287 1.00 71.31 107 GLY A O 1
ATOM 814 N N . ASN A 1 108 ? 3.593 -10.266 4.091 1.00 71.50 108 ASN A N 1
ATOM 815 C CA . ASN A 1 108 ? 4.896 -9.748 3.640 1.00 71.50 108 ASN A CA 1
ATOM 816 C C . ASN A 1 108 ? 4.895 -8.228 3.380 1.00 71.50 108 ASN A C 1
ATOM 818 O O . ASN A 1 108 ? 5.930 -7.666 3.025 1.00 71.50 108 ASN A O 1
ATOM 822 N N . ARG A 1 109 ? 3.732 -7.565 3.480 1.00 72.06 109 ARG A N 1
ATOM 823 C CA . ARG A 1 109 ? 3.542 -6.132 3.181 1.00 72.06 109 ARG A CA 1
ATOM 824 C C . ARG A 1 109 ? 2.853 -5.432 4.358 1.00 72.06 109 ARG A C 1
ATOM 826 O O . ARG A 1 109 ? 1.736 -4.935 4.211 1.00 72.06 109 ARG A O 1
ATOM 833 N N . PRO A 1 110 ? 3.526 -5.364 5.517 1.00 78.94 110 PRO A N 1
ATOM 834 C CA . PRO A 1 110 ? 2.905 -4.995 6.782 1.00 78.94 110 PRO A CA 1
ATOM 835 C C . PRO A 1 110 ? 2.252 -3.612 6.782 1.00 78.94 110 PRO A C 1
ATOM 837 O O . PRO A 1 110 ? 1.164 -3.444 7.322 1.00 78.94 110 PRO A O 1
ATOM 840 N N . MET A 1 111 ? 2.881 -2.635 6.129 1.00 80.56 111 MET A N 1
ATOM 841 C CA . MET A 1 111 ? 2.360 -1.268 6.061 1.00 80.56 111 MET A CA 1
ATOM 842 C C . MET A 1 111 ? 1.143 -1.128 5.140 1.00 80.56 111 MET A C 1
ATOM 844 O O . MET A 1 111 ? 0.285 -0.293 5.400 1.00 80.56 111 MET A O 1
ATOM 848 N N . PHE A 1 112 ? 1.036 -1.959 4.096 1.00 81.00 112 PHE A N 1
ATOM 849 C CA . PHE A 1 112 ? -0.138 -1.961 3.217 1.00 81.00 112 PHE A CA 1
ATOM 850 C C . PHE A 1 112 ? -1.348 -2.555 3.929 1.00 81.00 112 PHE A C 1
ATOM 852 O O . PHE A 1 112 ? -2.388 -1.916 3.968 1.00 81.00 112 PHE A O 1
ATOM 859 N N . ALA A 1 113 ? -1.172 -3.704 4.589 1.00 83.31 113 ALA A N 1
ATOM 860 C CA . ALA A 1 113 ? -2.237 -4.312 5.381 1.00 83.31 113 ALA A CA 1
ATOM 861 C C . ALA A 1 113 ? -2.759 -3.346 6.462 1.00 83.31 113 ALA A C 1
ATOM 863 O O . ALA A 1 113 ? -3.963 -3.236 6.678 1.00 83.31 113 ALA A O 1
ATOM 864 N N . LEU A 1 114 ? -1.857 -2.595 7.107 1.00 85.62 114 LEU A N 1
ATOM 865 C CA . LEU A 1 114 ? -2.230 -1.589 8.101 1.00 85.62 114 LEU A CA 1
ATOM 866 C C . LEU A 1 114 ? -3.011 -0.413 7.515 1.00 85.62 114 LEU A C 1
ATOM 868 O O . LEU A 1 114 ? -3.959 0.056 8.141 1.00 85.62 114 LEU A O 1
ATOM 872 N N . ALA A 1 115 ? -2.599 0.069 6.342 1.00 85.50 115 ALA A N 1
ATOM 873 C CA . ALA A 1 115 ? -3.293 1.141 5.643 1.00 85.50 115 ALA A CA 1
ATOM 874 C C . ALA A 1 115 ? -4.701 0.703 5.217 1.00 85.50 115 ALA A C 1
ATOM 876 O O . ALA A 1 115 ? -5.650 1.458 5.425 1.00 85.50 115 ALA A O 1
ATOM 877 N N . ASP A 1 116 ? -4.844 -0.525 4.715 1.00 86.12 116 ASP A N 1
ATOM 878 C CA . ASP A 1 116 ? -6.137 -1.101 4.337 1.00 86.12 116 ASP A CA 1
ATOM 879 C C . ASP A 1 116 ? -7.051 -1.226 5.567 1.00 86.12 116 ASP A C 1
ATOM 881 O O . ASP A 1 116 ? -8.171 -0.720 5.564 1.00 86.12 116 ASP A O 1
ATOM 885 N N . ALA A 1 117 ? -6.541 -1.768 6.679 1.00 90.25 117 ALA A N 1
ATOM 886 C CA . ALA A 1 117 ? -7.308 -1.876 7.922 1.00 90.25 117 ALA A CA 1
ATOM 887 C C . ALA A 1 117 ? -7.712 -0.509 8.508 1.00 90.25 117 ALA A C 1
ATOM 889 O O . ALA A 1 117 ? -8.808 -0.355 9.050 1.00 90.25 117 ALA A O 1
ATOM 890 N N . ALA A 1 118 ? -6.841 0.499 8.406 1.00 90.75 118 ALA A N 1
ATOM 891 C CA . ALA A 1 118 ? -7.170 1.861 8.814 1.00 90.75 118 ALA A CA 1
ATOM 892 C C . ALA A 1 118 ? -8.247 2.479 7.907 1.00 90.75 118 ALA A C 1
ATOM 894 O O . ALA A 1 118 ? -9.126 3.180 8.407 1.00 90.75 118 ALA A O 1
ATOM 895 N N . SER A 1 119 ? -8.202 2.198 6.602 1.00 90.50 119 SER A N 1
ATOM 896 C CA . SER A 1 119 ? -9.196 2.655 5.626 1.00 90.50 119 SER A CA 1
ATOM 897 C C . SER A 1 119 ? -10.571 2.021 5.858 1.00 90.50 119 SER A C 1
ATOM 899 O O . SER A 1 119 ? -11.586 2.716 5.792 1.00 90.50 119 SER A O 1
ATOM 901 N N . ASP A 1 120 ? -10.619 0.730 6.189 1.00 90.69 120 ASP A N 1
ATOM 902 C CA . ASP A 1 120 ? -11.856 0.026 6.546 1.00 90.69 120 ASP A CA 1
ATOM 903 C C . ASP A 1 120 ? -12.517 0.661 7.784 1.00 90.69 120 ASP A C 1
ATOM 905 O O . ASP A 1 120 ? -13.710 0.976 7.781 1.00 90.69 120 ASP A O 1
ATOM 909 N N . LEU A 1 121 ? -11.733 0.928 8.836 1.00 91.31 121 LEU A N 1
ATOM 910 C CA . LEU A 1 121 ? -12.227 1.590 10.050 1.00 91.31 121 LEU A CA 1
ATOM 911 C C . LEU A 1 121 ? -12.623 3.054 9.810 1.00 91.31 121 LEU A C 1
ATOM 913 O O . LEU A 1 121 ? -13.607 3.524 10.387 1.00 91.31 121 LEU A O 1
ATOM 917 N N . ASP A 1 122 ? -11.905 3.779 8.949 1.00 91.69 122 ASP A N 1
ATOM 918 C CA . ASP A 1 122 ? -12.283 5.142 8.556 1.00 91.69 122 ASP A CA 1
ATOM 919 C C . ASP A 1 122 ? -13.603 5.149 7.769 1.00 91.69 122 ASP A C 1
ATOM 921 O O . ASP A 1 122 ? -14.452 6.016 7.989 1.00 91.69 122 ASP A O 1
ATOM 925 N N . SER A 1 123 ? -13.838 4.133 6.933 1.00 91.06 123 SER A N 1
ATOM 926 C CA . SER A 1 123 ? -15.104 3.945 6.213 1.00 91.06 123 SER A CA 1
ATOM 927 C C . SER A 1 123 ? -16.269 3.717 7.180 1.00 91.06 123 SER A C 1
ATOM 929 O O . SER A 1 123 ? -17.303 4.376 7.053 1.00 91.06 123 SER A O 1
ATOM 931 N N . VAL A 1 124 ? -16.083 2.884 8.216 1.00 90.88 124 VAL A N 1
ATOM 932 C CA . VAL A 1 124 ? -17.056 2.727 9.320 1.00 90.88 124 VAL A CA 1
ATOM 933 C C . VAL A 1 124 ? -17.331 4.072 9.990 1.00 90.88 124 VAL A C 1
ATOM 935 O O . VAL A 1 124 ? -18.489 4.462 10.168 1.00 90.88 124 VAL A O 1
ATOM 938 N N . TYR A 1 125 ? -16.273 4.793 10.366 1.00 92.75 125 TYR A N 1
ATOM 939 C CA . TYR A 1 125 ? -16.390 6.070 11.061 1.00 92.75 125 TYR A CA 1
ATOM 940 C C . TYR A 1 125 ? -17.171 7.099 10.229 1.00 92.75 125 TYR A C 1
ATOM 942 O O . TYR A 1 125 ? -18.082 7.752 10.744 1.00 92.75 125 TYR A O 1
ATOM 950 N N . ARG A 1 126 ? -16.873 7.218 8.932 1.00 90.38 126 ARG A N 1
ATOM 951 C CA . ARG A 1 126 ? -17.586 8.117 8.013 1.00 90.38 126 ARG A CA 1
ATOM 952 C C . ARG A 1 126 ? -19.027 7.686 7.772 1.00 90.38 126 ARG A C 1
ATOM 954 O O . ARG A 1 126 ? -19.908 8.548 7.765 1.00 90.38 126 ARG A O 1
ATOM 961 N N . ASN A 1 127 ? -19.288 6.386 7.625 1.00 89.56 127 ASN A N 1
ATOM 962 C CA . ASN A 1 127 ? -20.643 5.853 7.471 1.00 89.56 127 ASN A CA 1
ATOM 963 C C . ASN A 1 127 ? -21.520 6.236 8.683 1.00 89.56 127 ASN A C 1
ATOM 965 O O . ASN A 1 127 ? -22.596 6.812 8.518 1.00 89.56 127 ASN A O 1
ATOM 969 N N . ARG A 1 128 ? -20.991 6.117 9.912 1.00 90.31 128 ARG A N 1
ATOM 970 C CA . ARG A 1 128 ? -21.670 6.571 11.147 1.00 90.31 128 ARG A CA 1
ATOM 971 C C . ARG A 1 128 ? -21.962 8.069 11.205 1.00 90.31 128 ARG A C 1
ATOM 973 O O . ARG A 1 128 ? -22.872 8.489 11.918 1.00 90.31 128 ARG A O 1
ATOM 980 N N . LYS A 1 129 ? -21.209 8.892 10.470 1.00 90.56 129 LYS A N 1
ATOM 981 C CA . LYS A 1 129 ? -21.457 10.338 10.339 1.00 90.56 129 LYS A CA 1
ATOM 982 C C . LYS A 1 129 ? -22.460 10.690 9.235 1.00 90.56 129 LYS A C 1
ATOM 984 O O . LYS A 1 129 ? -22.650 11.873 8.959 1.00 90.56 129 LYS A O 1
ATOM 989 N N . GLY A 1 130 ? -23.120 9.699 8.636 1.00 87.69 130 GLY A N 1
ATOM 990 C CA . GLY A 1 130 ? -24.075 9.890 7.544 1.00 87.69 130 GLY A CA 1
ATOM 991 C C . GLY A 1 130 ? -23.428 9.898 6.157 1.00 87.69 130 GLY A C 1
ATOM 992 O O . GLY A 1 130 ? -24.047 10.368 5.204 1.00 87.69 130 GLY A O 1
ATOM 993 N N . GLY A 1 131 ? -22.185 9.418 6.041 1.00 84.12 131 GLY A N 1
ATOM 994 C CA . GLY A 1 131 ? -21.559 9.125 4.754 1.00 84.12 131 GLY A CA 1
ATOM 995 C C . GLY A 1 131 ? -22.177 7.896 4.079 1.00 84.12 131 GLY A C 1
ATOM 996 O O . GLY A 1 131 ? -22.903 7.131 4.706 1.00 84.12 131 GLY A O 1
ATOM 997 N N . ASN A 1 132 ? -21.862 7.693 2.799 1.00 84.75 132 ASN A N 1
ATOM 998 C CA . ASN A 1 132 ? -22.346 6.560 2.000 1.00 84.75 132 ASN A CA 1
ATOM 999 C C . ASN A 1 132 ? -21.206 5.589 1.642 1.00 84.75 132 ASN A C 1
ATOM 1001 O O . ASN A 1 132 ? -21.133 5.093 0.519 1.00 84.75 132 ASN A O 1
ATOM 1005 N N . GLU A 1 133 ? -20.275 5.393 2.576 1.00 81.88 133 GLU A N 1
ATOM 1006 C CA . GLU A 1 133 ? -19.151 4.474 2.394 1.00 81.88 133 GLU A CA 1
ATOM 1007 C C . GLU A 1 133 ? -19.645 3.027 2.463 1.00 81.88 133 GLU A C 1
ATOM 1009 O O . GLU A 1 133 ? -20.526 2.702 3.267 1.00 81.88 133 GLU A O 1
ATOM 1014 N N . ILE A 1 134 ? -19.066 2.157 1.640 1.00 79.94 134 ILE A N 1
ATOM 1015 C CA . ILE A 1 134 ? -19.362 0.723 1.655 1.00 79.94 134 ILE A CA 1
ATOM 1016 C C . ILE A 1 134 ? -18.532 0.086 2.769 1.00 79.94 134 ILE A C 1
ATOM 1018 O O . ILE A 1 134 ? -17.315 0.235 2.804 1.00 79.94 134 ILE A O 1
ATOM 1022 N N . VAL A 1 135 ? -19.200 -0.614 3.683 1.00 83.38 135 VAL A N 1
ATOM 1023 C CA . VAL A 1 135 ? -18.596 -1.266 4.851 1.00 83.38 135 VAL A CA 1
ATOM 1024 C C . VAL A 1 135 ? -19.125 -2.694 4.915 1.00 83.38 135 VAL A C 1
ATOM 1026 O O . VAL A 1 135 ? -20.284 -2.923 4.573 1.00 83.38 135 VAL A O 1
ATOM 1029 N N . SER A 1 136 ? -18.303 -3.655 5.346 1.00 84.12 136 SER A N 1
ATOM 1030 C CA . SER A 1 136 ? -18.788 -5.023 5.546 1.00 84.12 136 SER A CA 1
ATOM 1031 C C . SER A 1 136 ? -19.839 -5.084 6.657 1.00 84.12 136 SER A C 1
ATOM 1033 O O . SER A 1 136 ? -19.788 -4.333 7.640 1.00 84.12 136 SER A O 1
ATOM 1035 N N . ASP A 1 137 ? -20.791 -6.008 6.519 1.00 85.50 137 ASP A N 1
ATOM 1036 C CA . ASP A 1 137 ? -21.811 -6.243 7.544 1.00 85.50 137 ASP A CA 1
ATOM 1037 C C . ASP A 1 137 ? -21.172 -6.677 8.868 1.00 85.50 137 ASP A C 1
ATOM 1039 O O . ASP A 1 137 ? -21.588 -6.226 9.935 1.00 85.50 137 ASP A O 1
ATOM 1043 N N . MET A 1 138 ? -20.114 -7.496 8.805 1.00 84.69 138 MET A N 1
ATOM 1044 C CA . MET A 1 138 ? -19.395 -7.957 9.991 1.00 84.69 138 MET A CA 1
ATOM 1045 C C . MET A 1 138 ? -18.682 -6.804 10.696 1.00 84.69 138 MET A C 1
ATOM 1047 O O . MET A 1 138 ? -18.860 -6.624 11.896 1.00 84.69 138 MET A O 1
ATOM 1051 N N . LEU A 1 139 ? -17.941 -5.965 9.970 1.00 87.56 139 LEU A N 1
ATOM 1052 C CA . LEU A 1 139 ? -17.260 -4.814 10.559 1.00 87.56 139 LEU A CA 1
ATOM 1053 C C . LEU A 1 139 ? -18.266 -3.797 11.119 1.00 87.56 139 LEU A C 1
ATOM 1055 O O . LEU A 1 139 ? -18.050 -3.228 12.190 1.00 87.56 139 LEU A O 1
ATOM 1059 N N . SER A 1 140 ? -19.403 -3.608 10.448 1.00 88.62 140 SER A N 1
ATOM 1060 C CA . SER A 1 1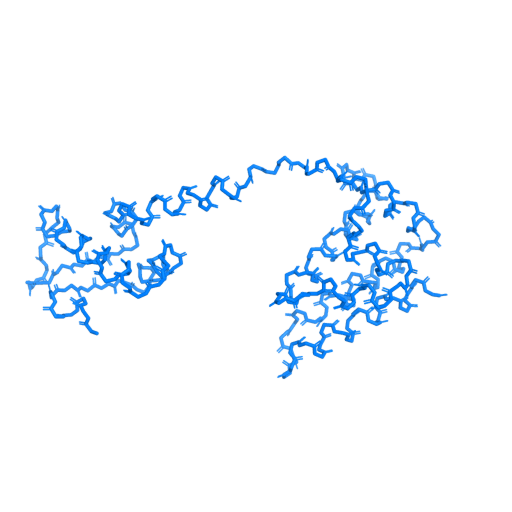40 ? -20.499 -2.772 10.951 1.00 88.62 140 SER A CA 1
ATOM 1061 C C . SER A 1 140 ? -21.092 -3.326 12.252 1.00 88.62 140 SER A C 1
ATOM 1063 O O . SER A 1 140 ? -21.315 -2.564 13.195 1.00 88.62 140 SER A O 1
ATOM 1065 N N . ALA A 1 141 ? -21.306 -4.642 12.329 1.00 88.94 141 ALA A N 1
ATOM 1066 C CA . ALA A 1 141 ? -21.850 -5.317 13.504 1.00 88.94 141 ALA A CA 1
ATOM 1067 C C . ALA A 1 141 ? -20.872 -5.311 14.689 1.00 88.94 141 ALA A C 1
ATOM 1069 O O . ALA A 1 141 ? -21.242 -4.909 15.791 1.00 88.94 141 ALA A O 1
ATOM 1070 N N . GLU A 1 142 ? -19.617 -5.695 14.461 1.00 88.94 142 GLU A N 1
ATOM 1071 C CA . GLU A 1 142 ? -18.592 -5.791 15.505 1.00 88.94 142 GLU A CA 1
ATOM 1072 C C . GLU A 1 142 ? -18.201 -4.415 16.047 1.00 88.94 142 GLU A C 1
ATOM 1074 O O . GLU A 1 142 ? -17.983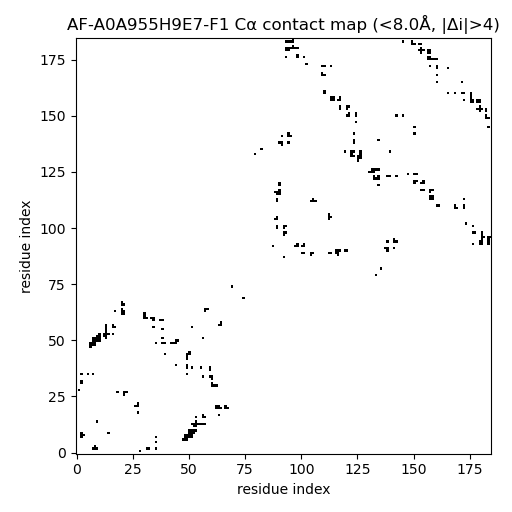 -4.239 17.246 1.00 88.94 142 GLU A O 1
ATOM 1079 N N . THR A 1 143 ? -18.197 -3.386 15.196 1.00 91.31 143 THR A N 1
ATOM 1080 C CA . THR A 1 143 ? -17.940 -2.028 15.677 1.00 91.31 143 THR A CA 1
ATOM 1081 C C . THR A 1 143 ? -19.136 -1.432 16.408 1.00 91.31 143 THR A C 1
ATOM 1083 O O . THR A 1 143 ? -18.936 -0.455 17.126 1.00 91.31 143 THR A O 1
ATOM 1086 N N . ALA A 1 144 ? -20.370 -1.939 16.262 1.00 90.69 144 ALA A N 1
ATOM 1087 C CA . ALA A 1 144 ? -21.598 -1.292 16.758 1.00 90.69 144 ALA A CA 1
ATOM 1088 C C . ALA A 1 144 ? -21.566 -0.948 18.260 1.00 90.69 144 ALA A C 1
ATOM 1090 O O . ALA A 1 144 ? -22.165 0.042 18.679 1.00 90.69 144 ALA A O 1
ATOM 1091 N N . ASN A 1 145 ? -20.829 -1.731 19.051 1.00 89.31 145 ASN A N 1
ATOM 1092 C CA . ASN A 1 145 ? -20.659 -1.524 20.492 1.00 89.31 145 ASN A CA 1
ATOM 1093 C C . ASN A 1 145 ? -19.506 -0.570 20.856 1.00 89.31 145 ASN A C 1
ATOM 1095 O O . ASN A 1 145 ? -19.358 -0.198 22.018 1.00 89.31 145 ASN A O 1
ATOM 1099 N N . LEU A 1 146 ? -18.695 -0.167 19.878 1.00 93.19 146 LEU A N 1
ATOM 1100 C CA . LEU A 1 146 ? -17.607 0.789 20.038 1.00 93.19 146 LEU A CA 1
ATOM 1101 C C . LEU A 1 146 ? -18.123 2.213 19.847 1.00 93.19 146 LEU A C 1
ATOM 1103 O O . LEU A 1 146 ? -18.895 2.508 18.929 1.00 93.19 146 LEU A O 1
ATOM 1107 N N . SER A 1 147 ? -17.647 3.122 20.690 1.00 94.69 147 SER A N 1
ATOM 1108 C CA . SER A 1 147 ? -17.864 4.553 20.506 1.00 94.69 147 SER A CA 1
ATOM 1109 C C . SER A 1 147 ? -17.085 5.087 19.302 1.00 94.69 147 SER A C 1
ATOM 1111 O O . SER A 1 147 ? -16.037 4.565 18.922 1.00 94.69 147 SER A O 1
ATOM 1113 N N . ASP A 1 148 ? -17.560 6.195 18.735 1.00 93.69 148 ASP A N 1
ATOM 1114 C CA . ASP A 1 148 ? -16.848 6.904 17.665 1.00 93.69 148 ASP A CA 1
ATOM 1115 C C . ASP A 1 148 ? -15.422 7.309 18.071 1.00 93.69 148 ASP A C 1
ATOM 1117 O O . ASP A 1 148 ? -14.539 7.391 17.222 1.00 93.69 148 ASP A O 1
ATOM 1121 N N . GLU A 1 149 ? -15.194 7.565 19.363 1.00 94.25 149 GLU A N 1
ATOM 1122 C CA . GLU A 1 149 ? -13.871 7.900 19.888 1.00 94.25 149 GLU A CA 1
ATOM 1123 C C . GLU A 1 149 ? -12.948 6.677 19.924 1.00 94.25 149 GLU A C 1
ATOM 1125 O O . GLU A 1 149 ? -11.799 6.778 19.507 1.00 94.25 149 GLU A O 1
ATOM 1130 N N . GLN A 1 150 ? -13.456 5.505 20.321 1.00 94.56 150 GLN A N 1
ATOM 1131 C CA . GLN A 1 150 ? -12.693 4.254 20.238 1.00 94.56 150 GLN A CA 1
ATOM 1132 C C . GLN A 1 150 ? -12.287 3.959 18.793 1.00 94.56 150 GLN A C 1
ATOM 1134 O O . GLN A 1 150 ? -11.121 3.683 18.532 1.00 94.56 150 GLN A O 1
ATOM 1139 N N . ILE A 1 151 ? -13.202 4.114 17.830 1.00 94.06 151 ILE A N 1
ATOM 1140 C CA . ILE A 1 151 ? -12.886 3.893 16.409 1.00 94.06 151 ILE A CA 1
ATOM 1141 C C . ILE A 1 151 ? -11.804 4.869 15.924 1.00 94.06 151 ILE A C 1
ATOM 1143 O O . ILE A 1 151 ? -10.855 4.456 15.258 1.00 94.06 151 ILE A O 1
ATOM 1147 N N . LYS A 1 152 ? -11.876 6.151 16.303 1.00 94.62 152 LYS A N 1
ATOM 1148 C CA . LYS A 1 152 ? -10.804 7.115 16.000 1.00 94.62 152 LYS A CA 1
ATOM 1149 C C . LYS A 1 152 ? -9.469 6.732 16.625 1.00 94.62 152 LYS A C 1
ATOM 1151 O O . LYS A 1 152 ? -8.444 6.846 15.956 1.00 94.62 152 LYS A O 1
ATOM 1156 N N . ASN A 1 153 ? -9.465 6.282 17.879 1.00 94.56 153 ASN A N 1
ATOM 1157 C CA . ASN A 1 153 ? -8.246 5.846 18.557 1.00 94.56 153 ASN A CA 1
ATOM 1158 C C . ASN A 1 153 ? -7.626 4.633 17.859 1.00 94.56 153 ASN A C 1
ATOM 1160 O O . ASN A 1 153 ? -6.406 4.578 17.700 1.00 94.56 153 ASN A O 1
ATOM 1164 N N . MET A 1 154 ? -8.452 3.701 17.377 1.00 94.19 154 MET A N 1
ATOM 1165 C CA . MET A 1 154 ? -8.000 2.567 16.570 1.00 94.19 154 MET A CA 1
ATOM 1166 C C . MET A 1 154 ? -7.348 3.036 15.264 1.00 94.19 154 MET A C 1
ATOM 1168 O O . MET A 1 154 ? -6.224 2.632 14.967 1.00 94.19 154 MET A O 1
ATOM 1172 N N . ILE A 1 155 ? -7.990 3.946 14.521 1.00 92.62 155 ILE A N 1
ATOM 1173 C CA . ILE A 1 155 ? -7.434 4.526 13.283 1.00 92.62 155 ILE A CA 1
ATOM 1174 C C . ILE A 1 155 ? -6.105 5.245 13.568 1.00 92.62 155 ILE A C 1
ATOM 1176 O O . ILE A 1 155 ? -5.120 5.060 12.847 1.00 92.62 155 ILE A O 1
ATOM 1180 N N . ALA A 1 156 ? -6.039 6.034 14.642 1.00 91.31 156 ALA A N 1
ATOM 1181 C CA . ALA A 1 156 ? -4.826 6.736 15.050 1.00 91.31 156 ALA A CA 1
ATOM 1182 C C . ALA A 1 156 ? -3.702 5.759 15.436 1.00 91.31 156 ALA A C 1
ATOM 1184 O O . ALA A 1 156 ? -2.545 5.963 15.069 1.00 91.31 156 ALA A O 1
ATOM 1185 N N . ALA A 1 157 ? -4.029 4.666 16.129 1.00 91.44 157 ALA A N 1
ATOM 1186 C CA . ALA A 1 157 ? -3.068 3.627 16.471 1.00 91.44 157 ALA A CA 1
ATOM 1187 C C . ALA A 1 157 ? -2.466 2.975 15.218 1.00 91.44 157 ALA A C 1
ATOM 1189 O O . ALA A 1 157 ? -1.240 2.866 15.130 1.00 91.44 157 ALA A O 1
ATOM 1190 N N . LEU A 1 158 ? -3.298 2.609 14.238 1.00 90.00 158 LEU A N 1
ATOM 1191 C CA . LEU A 1 158 ? -2.851 1.995 12.983 1.00 90.00 158 LEU A CA 1
ATOM 1192 C C . LEU A 1 158 ? -2.014 2.956 12.133 1.00 90.00 158 LEU A C 1
ATOM 1194 O O . LEU A 1 158 ? -0.938 2.592 11.662 1.00 90.00 158 LEU A O 1
ATOM 1198 N N . THR A 1 159 ? -2.447 4.208 12.002 1.00 87.50 159 THR A N 1
ATOM 1199 C CA . THR A 1 159 ? -1.714 5.214 11.218 1.00 87.50 159 THR A CA 1
ATOM 1200 C C . THR A 1 159 ? -0.427 5.683 11.898 1.00 87.50 159 THR A C 1
ATOM 1202 O O . THR A 1 159 ? 0.522 6.046 11.207 1.00 87.50 159 THR A O 1
ATOM 1205 N N . SER A 1 160 ? -0.315 5.582 13.229 1.00 84.06 160 SER A N 1
ATOM 1206 C CA . SER A 1 160 ? 0.914 5.944 13.952 1.00 84.06 160 SER A CA 1
ATOM 1207 C C . SER A 1 160 ? 2.133 5.100 13.571 1.00 84.06 160 SER A C 1
ATOM 1209 O O . SER A 1 160 ? 3.257 5.576 13.706 1.00 84.06 160 SER A O 1
ATOM 1211 N N . ALA A 1 161 ? 1.944 3.865 13.088 1.00 78.44 161 ALA A N 1
ATOM 1212 C CA . ALA A 1 161 ? 3.044 3.030 12.597 1.00 78.44 161 ALA A CA 1
ATOM 1213 C C . ALA A 1 161 ? 3.593 3.490 11.235 1.00 78.44 161 ALA A C 1
ATOM 1215 O O . ALA A 1 161 ? 4.728 3.154 10.900 1.00 78.44 161 ALA A O 1
ATOM 1216 N N . LEU A 1 162 ? 2.823 4.284 10.481 1.00 69.75 162 LEU A N 1
ATOM 1217 C CA . LEU A 1 162 ? 3.202 4.807 9.165 1.00 69.75 162 LEU A CA 1
ATOM 1218 C C . LEU A 1 162 ? 4.090 6.062 9.251 1.00 69.75 162 LEU A C 1
ATOM 1220 O O . LEU A 1 162 ? 4.701 6.439 8.257 1.00 69.75 162 LEU A O 1
ATOM 1224 N N . ASP A 1 163 ? 4.210 6.685 10.429 1.00 66.25 163 ASP A N 1
ATOM 1225 C CA . ASP A 1 163 ? 4.919 7.962 10.643 1.00 66.25 163 ASP A CA 1
ATOM 1226 C C . ASP A 1 163 ? 6.465 7.840 10.636 1.00 66.25 163 ASP A C 1
ATOM 1228 O O . ASP A 1 163 ? 7.190 8.748 11.029 1.00 66.25 163 ASP A O 1
ATOM 1232 N N . GLY A 1 164 ? 7.012 6.695 10.207 1.00 59.59 164 GLY A N 1
ATOM 1233 C CA . GLY A 1 164 ? 8.441 6.537 9.892 1.00 59.59 164 GLY A CA 1
ATOM 1234 C C . GLY A 1 164 ? 9.421 6.598 11.073 1.00 59.59 164 GLY A C 1
ATOM 1235 O O . GLY A 1 164 ? 10.631 6.622 10.861 1.00 59.59 164 GLY A O 1
ATOM 1236 N N . THR A 1 165 ? 8.940 6.606 12.320 1.00 61.50 165 THR A N 1
ATOM 1237 C CA . THR A 1 165 ? 9.786 6.718 13.528 1.00 61.50 165 THR A CA 1
ATOM 1238 C C . THR A 1 165 ? 10.350 5.387 14.034 1.00 61.50 165 THR A C 1
ATOM 1240 O O . THR A 1 165 ? 11.092 5.362 15.019 1.00 61.50 165 THR A O 1
ATOM 1243 N N . TYR A 1 166 ? 10.033 4.271 13.374 1.00 62.22 166 TYR A N 1
ATOM 1244 C CA . TYR A 1 166 ? 10.407 2.935 13.828 1.00 62.22 166 TYR A CA 1
ATOM 1245 C C . TYR A 1 166 ? 11.593 2.380 13.043 1.00 62.22 166 TYR A C 1
ATOM 1247 O O . TYR A 1 166 ? 11.618 2.400 11.818 1.00 62.22 166 TYR A O 1
ATOM 1255 N N . THR A 1 167 ? 12.563 1.823 13.766 1.00 63.34 167 THR A N 1
ATOM 1256 C CA . THR A 1 167 ? 13.737 1.152 13.186 1.00 63.34 167 THR A CA 1
ATOM 1257 C C . THR A 1 167 ? 13.441 -0.270 12.699 1.00 63.34 167 THR A C 1
ATOM 1259 O O . THR A 1 167 ? 14.264 -0.853 12.003 1.00 63.34 167 THR A O 1
ATOM 1262 N N . ASP A 1 168 ? 12.294 -0.835 13.092 1.00 74.06 168 ASP A N 1
ATOM 1263 C CA . ASP A 1 168 ? 11.807 -2.153 12.681 1.00 74.06 168 ASP A CA 1
ATOM 1264 C C . ASP A 1 168 ? 10.304 -2.084 12.371 1.00 74.06 168 ASP A C 1
ATOM 1266 O O . ASP A 1 168 ? 9.466 -1.944 13.269 1.00 74.06 168 ASP A O 1
ATOM 1270 N N . GLU A 1 169 ? 9.976 -2.183 11.084 1.00 73.25 169 GLU A N 1
ATOM 1271 C CA . GLU A 1 169 ? 8.614 -2.088 10.553 1.00 73.25 169 GLU A CA 1
ATOM 1272 C C . GLU A 1 169 ? 7.690 -3.171 11.120 1.00 73.25 169 GLU A C 1
ATOM 1274 O O . GLU A 1 169 ? 6.542 -2.892 11.468 1.00 73.25 169 GLU A O 1
ATOM 1279 N N . ALA A 1 170 ? 8.185 -4.404 11.269 1.00 75.31 170 ALA A N 1
ATOM 1280 C CA . ALA A 1 170 ? 7.366 -5.521 11.731 1.00 75.31 170 ALA A CA 1
ATOM 1281 C C . ALA A 1 170 ? 6.952 -5.344 13.199 1.00 75.31 170 ALA A C 1
ATOM 1283 O O . ALA A 1 170 ? 5.805 -5.613 13.568 1.00 75.31 170 ALA A O 1
ATOM 1284 N N . SER A 1 171 ? 7.867 -4.858 14.041 1.00 77.31 171 SER A N 1
ATOM 1285 C CA . SER A 1 171 ? 7.566 -4.539 15.440 1.00 77.31 171 SER A CA 1
ATOM 1286 C C . SER A 1 171 ? 6.641 -3.329 15.571 1.00 77.31 171 SER A C 1
ATOM 1288 O O . SER A 1 171 ? 5.734 -3.348 16.406 1.00 77.31 171 SER A O 1
ATOM 1290 N N . ALA A 1 172 ? 6.815 -2.306 14.730 1.00 81.44 172 ALA A N 1
ATOM 1291 C CA . ALA A 1 172 ? 5.940 -1.133 14.695 1.00 81.44 172 ALA A CA 1
ATOM 1292 C C . ALA A 1 172 ? 4.484 -1.514 14.414 1.00 81.44 172 ALA A C 1
ATOM 1294 O O . ALA A 1 172 ? 3.571 -1.127 15.146 1.00 81.44 172 ALA A O 1
ATOM 1295 N N . VAL A 1 173 ? 4.289 -2.344 13.390 1.00 83.69 173 VAL A N 1
ATOM 1296 C CA . VAL A 1 173 ? 2.976 -2.820 12.961 1.00 83.69 173 VAL A CA 1
ATOM 1297 C C . VAL A 1 173 ? 2.303 -3.666 14.038 1.00 83.69 173 VAL A C 1
ATOM 1299 O O . VAL A 1 173 ? 1.141 -3.431 14.369 1.00 83.69 173 VAL A O 1
ATOM 1302 N N . LYS A 1 174 ? 3.034 -4.598 14.660 1.00 84.94 174 LYS A N 1
ATOM 1303 C CA . LYS A 1 174 ? 2.493 -5.402 15.767 1.00 84.94 174 LYS A CA 1
ATOM 1304 C C . LYS A 1 174 ? 2.061 -4.533 16.946 1.00 84.94 174 LYS A C 1
ATOM 1306 O O . LYS A 1 174 ? 0.984 -4.743 17.500 1.00 84.94 174 LYS A O 1
ATOM 1311 N N . MET A 1 175 ? 2.857 -3.522 17.302 1.00 86.25 175 MET A N 1
ATOM 1312 C CA . MET A 1 175 ? 2.489 -2.585 18.366 1.00 86.25 175 MET A CA 1
ATOM 1313 C C . MET A 1 175 ? 1.258 -1.746 18.014 1.00 86.25 175 MET A C 1
ATOM 1315 O O . MET A 1 175 ? 0.423 -1.512 18.886 1.00 86.25 175 MET A O 1
ATOM 1319 N N . ALA A 1 176 ? 1.130 -1.296 16.767 1.00 89.25 176 ALA A N 1
ATOM 1320 C CA . ALA A 1 176 ? -0.050 -0.569 16.309 1.00 89.25 176 ALA A CA 1
ATOM 1321 C C . ALA A 1 176 ? -1.318 -1.430 16.378 1.00 89.25 176 ALA A C 1
ATOM 1323 O O . ALA A 1 176 ? -2.327 -0.977 16.916 1.00 89.25 176 ALA A O 1
ATOM 1324 N N . ILE A 1 177 ? -1.240 -2.691 15.944 1.00 88.69 177 ILE A N 1
ATOM 1325 C CA . ILE A 1 177 ? -2.345 -3.655 16.055 1.00 88.69 177 ILE A CA 1
ATOM 1326 C C . ILE A 1 177 ? -2.723 -3.883 17.515 1.00 88.69 177 ILE A C 1
ATOM 1328 O O . ILE A 1 177 ? -3.899 -3.808 17.855 1.00 88.69 177 ILE A O 1
ATOM 1332 N N . MET A 1 178 ? -1.749 -4.084 18.407 1.00 88.38 178 MET A N 1
ATOM 1333 C CA . MET A 1 178 ? -2.039 -4.239 19.836 1.00 88.38 178 MET A CA 1
ATOM 1334 C C . MET A 1 178 ? -2.735 -3.020 20.439 1.00 88.38 178 MET A C 1
ATOM 1336 O O . MET A 1 178 ? -3.651 -3.178 21.244 1.00 88.38 178 MET A O 1
ATOM 1340 N N . LYS A 1 179 ? -2.296 -1.809 20.078 1.00 89.88 179 LYS A N 1
ATOM 1341 C CA . LYS A 1 179 ? -2.934 -0.569 20.535 1.00 89.88 179 LYS A CA 1
ATOM 1342 C C . LYS A 1 179 ? -4.373 -0.478 20.032 1.00 89.88 179 LYS A C 1
ATOM 1344 O O . LYS A 1 179 ? -5.245 -0.167 20.828 1.00 89.88 179 LYS A O 1
ATOM 1349 N N . ALA A 1 180 ? -4.621 -0.798 18.762 1.00 90.94 180 ALA A N 1
ATOM 1350 C CA . ALA A 1 180 ? -5.965 -0.780 18.191 1.00 90.94 180 ALA A CA 1
ATOM 1351 C C . ALA A 1 180 ? -6.881 -1.840 18.830 1.00 90.94 180 ALA A C 1
ATOM 1353 O O . ALA A 1 180 ? -7.983 -1.515 19.251 1.00 90.94 180 ALA A O 1
ATOM 1354 N N . VAL A 1 181 ? -6.409 -3.081 18.993 1.00 90.56 181 VAL A N 1
ATOM 1355 C CA . VAL A 1 181 ? -7.170 -4.156 19.657 1.00 90.56 181 VAL A CA 1
ATOM 1356 C C . VAL A 1 181 ? -7.552 -3.774 21.088 1.00 90.56 181 VAL A C 1
ATOM 1358 O O . VAL A 1 181 ? -8.653 -4.073 21.538 1.00 90.56 181 VAL A O 1
ATOM 1361 N N . LYS A 1 182 ? -6.667 -3.077 21.807 1.00 90.75 182 LYS A N 1
ATOM 1362 C CA . LYS A 1 182 ? -6.941 -2.628 23.175 1.00 90.75 182 LY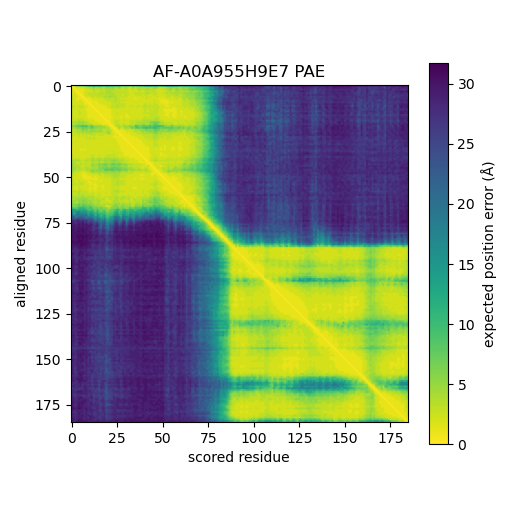S A CA 1
ATOM 1363 C C . LYS A 1 182 ? -8.118 -1.651 23.264 1.00 90.75 182 LYS A C 1
ATOM 1365 O O . LYS A 1 182 ? -8.777 -1.631 24.292 1.00 90.75 182 LYS A O 1
ATOM 1370 N N . GLU A 1 183 ? -8.383 -0.856 22.231 1.00 90.69 183 GLU A N 1
ATOM 1371 C CA . GLU A 1 183 ? -9.538 0.055 22.215 1.00 90.69 183 GLU A CA 1
ATOM 1372 C C . GLU A 1 183 ? -10.871 -0.691 22.033 1.00 90.69 183 GLU A C 1
ATOM 1374 O O . GLU A 1 183 ? -11.922 -0.151 22.381 1.00 90.69 183 GLU A O 1
ATOM 1379 N N . ALA A 1 184 ? -10.825 -1.917 21.496 1.00 81.69 184 ALA A N 1
ATOM 1380 C CA . ALA A 1 184 ? -11.983 -2.789 21.309 1.00 81.69 184 ALA A CA 1
ATOM 1381 C C . ALA A 1 184 ? -12.265 -3.719 22.510 1.00 81.69 184 ALA A C 1
ATOM 1383 O O . ALA A 1 184 ? -13.319 -4.352 22.544 1.00 81.69 184 ALA A O 1
ATOM 1384 N N . ALA A 1 185 ? -11.342 -3.800 23.477 1.00 71.94 185 ALA A N 1
ATOM 1385 C CA . ALA A 1 185 ? -11.446 -4.608 24.697 1.00 71.94 185 ALA A CA 1
ATOM 1386 C C . ALA A 1 185 ? -12.056 -3.824 25.870 1.00 71.94 185 ALA A C 1
ATOM 1388 O O . ALA A 1 185 ? -12.811 -4.445 26.652 1.00 71.94 185 ALA A O 1
#

Foldseek 3Di:
DLCVVLQEDEDPLLVVLLVVQDDDDVRSNVQSVQLSVVQPVPDDADVNHRYAYNVSSCVRRPSSVVSVVVVVVVPPDPPPPPPPVPPQQLLLCLLVLVLVVNLVRCPPPNLVSLVVSLVQLVLLLVVVVVDPRDHDPSSVVSCVPADSVLSVQLSCLSCVLVPPPDPDSSVSSSRSSVRNSVSSD